Protein AF-A0A8H4XQZ9-F1 (afdb_monomer_lite)

Sequence (242 aa):
TEKHALLTEISETSTANLQPPLDEAALLQELVAQFLAQEGYYETARTFAEEVREESVTLENGQSRSLYQHEPGEDIDTANRQKIRAAILEGDIDKALKYTNAYFPKVLQDNPHILFKLRCRKFLEMMCKCSDSSSAATTVAKREEEMEVDDGFSDDEGMDTEESRTAVDDTAKFHELLTEAVQYGQQLRMDYPSDEYGGDKQYLEDIFSLVAYPDPRSSVHGHHLDASGRVSVADDLNAAIL

pLDDT: mean 79.43, std 17.54, range [38.25, 97.75]

Radius of gyration: 27.46 Å; chains: 1; bounding box: 88×54×61 Å

Foldseek 3Di:
DVVVVVVVVVVPPAPCPVDPPDHPVLVVLLVVLVVCLLLLVLVVSVVSVVVVVVVCVVPPPPPPPNPPPPDPVSSVVSNLLNQLLVCLLVLNLVSNVVSCCVRPVCLCVVCVLLVLLSLLSNLLSLLVVLQVLVVVLVVVVVVPVPDDDDDDDDDDDDDDPPVVVVNVVSVVVSVVSLVVSVVSLVVSCVVDVDPPRNHDVVVSVLSVCLSVDPRSCPDPSNVCSDSVSSVVSSSVSSVSSD

Structure (mmCIF, N/CA/C/O backbone):
data_AF-A0A8H4XQZ9-F1
#
_entry.id   AF-A0A8H4XQZ9-F1
#
loop_
_atom_site.group_PDB
_atom_site.id
_atom_site.type_symbol
_atom_site.label_atom_id
_atom_site.label_alt_id
_atom_site.label_comp_id
_atom_site.label_asym_id
_atom_site.label_entity_id
_atom_site.label_seq_id
_atom_site.pdbx_PDB_ins_code
_atom_site.Cartn_x
_atom_site.Cartn_y
_atom_site.Cartn_z
_atom_site.occupancy
_atom_site.B_iso_or_equiv
_atom_site.auth_seq_id
_atom_site.auth_comp_id
_atom_site.auth_asym_id
_atom_site.auth_atom_id
_atom_site.pdbx_PDB_model_num
ATOM 1 N N . THR A 1 1 ? -25.483 36.951 18.704 1.00 69.38 1 THR A N 1
ATOM 2 C CA . THR A 1 1 ? -25.498 36.609 17.265 1.00 69.38 1 THR A CA 1
ATOM 3 C C . THR A 1 1 ? -26.203 35.281 17.122 1.00 69.38 1 THR A C 1
ATOM 5 O O . THR A 1 1 ? -25.903 34.386 17.897 1.00 69.38 1 THR A O 1
ATOM 8 N N . GLU A 1 2 ? -27.136 35.144 16.180 1.00 78.12 2 GLU A N 1
ATOM 9 C CA . GLU A 1 2 ? -27.884 33.892 15.932 1.00 78.12 2 GLU A CA 1
ATOM 10 C C . GLU A 1 2 ? -26.964 32.671 15.784 1.00 78.12 2 GLU A C 1
ATOM 12 O O . GLU A 1 2 ? -27.281 31.591 16.262 1.00 78.12 2 GLU A O 1
ATOM 17 N N . LYS A 1 3 ? -25.754 32.878 15.248 1.00 79.69 3 LYS A N 1
ATOM 18 C CA . LYS A 1 3 ? -24.684 31.873 15.191 1.00 79.69 3 LYS A CA 1
ATOM 19 C C . LYS A 1 3 ? -24.360 31.227 16.547 1.00 79.69 3 LYS A C 1
ATOM 21 O O . LYS A 1 3 ? -24.088 30.038 16.592 1.00 79.69 3 LYS A O 1
ATOM 26 N N . HIS A 1 4 ? -24.360 31.991 17.639 1.00 80.75 4 HIS A N 1
ATOM 27 C CA . HIS A 1 4 ? -24.047 31.450 18.962 1.00 80.75 4 HIS A CA 1
ATOM 28 C C . HIS A 1 4 ? -25.208 30.624 19.527 1.00 80.75 4 HIS A C 1
ATOM 30 O O . HIS A 1 4 ? -24.958 29.628 20.189 1.00 80.75 4 HIS A O 1
ATOM 36 N N . ALA A 1 5 ? -26.453 31.010 19.231 1.00 81.62 5 ALA A N 1
ATOM 37 C CA . ALA A 1 5 ? -27.637 30.247 19.623 1.00 81.62 5 ALA A CA 1
ATOM 38 C C . ALA A 1 5 ? -27.711 28.910 18.867 1.00 81.62 5 ALA A C 1
ATOM 40 O O . ALA A 1 5 ? -27.904 27.874 19.489 1.00 81.62 5 ALA A O 1
ATOM 41 N N . LEU A 1 6 ? -27.432 28.926 17.558 1.00 80.88 6 LEU A N 1
ATOM 42 C CA . LEU A 1 6 ? -27.325 27.717 16.735 1.00 80.88 6 LEU A CA 1
ATOM 43 C C . LEU A 1 6 ? -26.218 26.767 17.215 1.00 80.88 6 LEU A C 1
ATOM 45 O O . LEU A 1 6 ? -26.415 25.560 17.235 1.00 80.88 6 LEU A O 1
ATOM 49 N N . LEU A 1 7 ? -25.054 27.289 17.615 1.00 79.38 7 LEU A N 1
ATOM 50 C CA . LEU A 1 7 ? -23.966 26.453 18.142 1.00 79.38 7 LEU A CA 1
ATOM 51 C C . LEU A 1 7 ? -24.336 25.789 19.473 1.00 79.38 7 LEU A C 1
ATOM 53 O O . LEU A 1 7 ? -23.976 24.636 19.690 1.00 79.38 7 LEU A O 1
ATOM 57 N N . THR A 1 8 ? -25.069 26.495 20.337 1.00 80.88 8 THR A N 1
ATOM 58 C CA . THR A 1 8 ? -25.585 25.929 21.588 1.00 80.88 8 THR A CA 1
ATOM 59 C C . THR A 1 8 ? -26.625 24.839 21.309 1.00 80.88 8 THR A C 1
ATOM 61 O O . THR A 1 8 ? -26.517 23.750 21.861 1.00 80.88 8 THR A O 1
ATOM 64 N N . GLU A 1 9 ? -27.553 25.075 20.380 1.00 81.31 9 GLU A N 1
ATOM 65 C CA . GLU A 1 9 ? -28.574 24.096 19.978 1.00 81.31 9 GLU A CA 1
ATOM 66 C C . GLU A 1 9 ? -27.959 22.817 19.373 1.00 81.31 9 GLU A C 1
ATOM 68 O O . GLU A 1 9 ? -28.372 21.704 19.699 1.00 81.31 9 GLU A O 1
ATOM 73 N N . ILE A 1 10 ? -26.902 22.955 18.563 1.00 76.62 10 ILE A N 1
ATOM 74 C CA . ILE A 1 10 ? -26.139 21.811 18.038 1.00 76.62 10 ILE A CA 1
ATOM 75 C C . ILE A 1 10 ? -25.462 21.037 19.177 1.00 76.62 10 ILE A C 1
ATOM 77 O O . ILE A 1 10 ? -25.511 19.812 19.181 1.00 76.62 10 ILE A O 1
ATOM 81 N N . SER A 1 11 ? -24.867 21.727 20.158 1.00 74.31 11 SER A N 1
ATOM 82 C CA . SER A 1 11 ? -24.203 21.066 21.293 1.00 74.31 11 SER A CA 1
ATOM 83 C C . SER A 1 11 ? -25.162 20.365 22.261 1.00 74.31 11 SER A C 1
ATOM 85 O O . SER A 1 11 ? -24.757 19.442 22.956 1.00 74.31 11 SER A O 1
ATOM 87 N N . GLU A 1 12 ? -26.428 20.787 22.309 1.00 74.94 12 GLU A N 1
ATOM 88 C CA . GLU A 1 12 ? -27.466 20.182 23.155 1.00 74.94 12 GLU A CA 1
ATOM 89 C C . GLU A 1 12 ? -28.195 19.016 22.465 1.00 74.94 12 GLU A C 1
ATOM 91 O O . GLU A 1 12 ? -28.971 18.297 23.100 1.00 74.94 12 GLU A O 1
ATOM 96 N N . THR A 1 13 ? -27.960 18.805 21.166 1.00 74.25 13 THR A N 1
ATOM 97 C CA . THR A 1 13 ? -28.607 17.732 20.408 1.00 74.25 13 THR A CA 1
ATOM 98 C C . THR A 1 13 ? -28.051 16.374 20.842 1.00 74.25 13 THR A C 1
ATOM 100 O O . THR A 1 13 ? -26.941 15.995 20.484 1.00 74.25 13 THR A O 1
ATOM 103 N N . SER A 1 14 ? -28.842 15.626 21.616 1.00 68.88 14 SER A N 1
ATOM 104 C CA . SER A 1 14 ? -28.435 14.331 22.168 1.00 68.88 14 SER A CA 1
ATOM 105 C C . SER A 1 14 ? -28.277 13.252 21.094 1.00 68.88 14 SER A C 1
ATOM 107 O O . SER A 1 14 ? -29.201 12.951 20.334 1.00 68.88 14 SER A O 1
ATOM 109 N N . THR A 1 15 ? -27.119 12.599 21.104 1.00 68.12 15 THR A N 1
ATOM 110 C CA . THR A 1 15 ? -26.773 11.459 20.242 1.00 68.12 15 THR A CA 1
ATOM 111 C C . THR A 1 15 ? -27.300 10.113 20.764 1.00 68.12 15 THR A C 1
ATOM 113 O O . THR A 1 15 ? -27.180 9.099 20.079 1.00 68.12 15 THR A O 1
ATOM 116 N N . ALA A 1 16 ? -27.965 10.091 21.928 1.00 64.19 16 ALA A N 1
ATOM 117 C CA . ALA A 1 16 ? -28.413 8.874 22.621 1.00 64.19 16 ALA A CA 1
ATOM 118 C C . ALA A 1 16 ? -29.387 7.986 21.815 1.00 64.19 16 ALA A C 1
ATOM 120 O O . ALA A 1 16 ? -29.596 6.822 22.148 1.00 64.19 16 ALA A O 1
ATOM 121 N N . ASN A 1 17 ? -29.994 8.518 20.748 1.00 65.62 17 ASN A N 1
ATOM 122 C CA . ASN A 1 17 ? -30.891 7.765 19.868 1.00 65.62 17 ASN A CA 1
ATOM 123 C C . ASN A 1 17 ? -30.182 7.107 18.670 1.00 65.62 17 ASN A C 1
ATOM 125 O O . ASN A 1 17 ? -30.838 6.370 17.936 1.00 65.62 17 ASN A O 1
ATOM 129 N N . LEU A 1 18 ? -28.887 7.371 18.440 1.00 70.75 18 LEU A N 1
ATOM 130 C CA . LEU A 1 18 ? -28.151 6.820 17.294 1.00 70.75 18 LEU A CA 1
ATOM 131 C C . LEU A 1 18 ? -27.987 5.300 17.404 1.00 70.75 18 LEU A C 1
ATOM 133 O O . LEU A 1 18 ? -28.226 4.593 16.428 1.00 70.75 18 LEU A O 1
ATOM 137 N N . GLN A 1 19 ? -27.626 4.800 18.590 1.00 66.50 19 GLN A N 1
ATOM 138 C CA . GLN A 1 19 ? -27.487 3.365 18.847 1.00 66.50 19 GLN A CA 1
ATOM 139 C C . GLN A 1 19 ? -27.805 3.011 20.314 1.00 66.50 19 GLN A C 1
ATOM 141 O O . GLN A 1 19 ? -26.899 2.801 21.121 1.00 66.50 19 GLN A O 1
ATOM 146 N N . PRO A 1 20 ? -29.091 2.900 20.691 1.00 64.06 20 PRO A N 1
ATOM 147 C CA . PRO A 1 20 ? -29.472 2.392 22.009 1.00 64.06 20 PRO A CA 1
ATOM 148 C C . PRO A 1 20 ? -28.979 0.939 22.170 1.00 64.06 20 PRO A C 1
ATOM 150 O O . PRO A 1 20 ? -29.167 0.150 21.240 1.00 64.06 20 PRO A O 1
ATOM 153 N N . PRO A 1 21 ? -28.391 0.524 23.311 1.00 67.12 21 PRO A N 1
ATOM 154 C CA . PRO A 1 21 ? -28.366 1.176 24.625 1.00 67.12 21 PRO A CA 1
ATOM 155 C C . PRO A 1 21 ? -27.091 1.987 24.938 1.00 67.12 21 PRO A C 1
ATOM 157 O O . PRO A 1 21 ? -26.885 2.315 26.105 1.00 67.12 21 PRO A O 1
ATOM 160 N N . LEU A 1 22 ? -26.220 2.259 23.959 1.00 68.31 22 LEU A N 1
ATOM 161 C CA . LEU A 1 22 ? -24.960 2.964 24.209 1.00 68.31 22 LEU A CA 1
ATOM 162 C C . LEU A 1 22 ? -25.209 4.459 24.439 1.00 68.31 22 LEU A C 1
ATOM 164 O O . LEU A 1 22 ? -26.003 5.085 23.733 1.00 68.31 22 LEU A O 1
ATOM 168 N N . ASP A 1 23 ? -24.524 5.026 25.431 1.00 74.81 23 ASP A N 1
ATOM 169 C CA . ASP A 1 23 ? -24.429 6.474 25.581 1.00 74.81 23 ASP A CA 1
ATOM 170 C C . ASP A 1 23 ? -23.420 7.058 24.573 1.00 74.81 23 ASP A C 1
ATOM 172 O O . ASP A 1 23 ? -22.749 6.331 23.839 1.00 74.81 23 ASP A O 1
ATOM 176 N N . GLU A 1 24 ? -23.343 8.388 24.486 1.00 78.94 24 GLU A N 1
ATOM 177 C CA . GLU A 1 24 ? -22.476 9.070 23.514 1.00 78.94 24 GLU A CA 1
ATOM 178 C C . GLU A 1 24 ? -21.001 8.685 23.668 1.00 78.94 24 GLU A C 1
ATOM 180 O O . GLU A 1 24 ? -20.311 8.451 22.676 1.00 78.94 24 GLU A O 1
ATOM 185 N N . ALA A 1 25 ? -20.526 8.594 24.913 1.00 79.88 25 ALA A N 1
ATOM 186 C CA . ALA A 1 25 ? -19.144 8.250 25.214 1.00 79.88 25 ALA A CA 1
ATOM 187 C C . ALA A 1 25 ? -18.835 6.810 24.793 1.00 79.88 25 ALA A C 1
ATOM 189 O O . ALA A 1 25 ? -17.854 6.586 24.085 1.00 79.88 25 ALA A O 1
ATOM 190 N N . ALA A 1 26 ? -19.703 5.859 25.141 1.00 77.50 26 ALA A N 1
ATOM 191 C CA . ALA A 1 26 ? -19.545 4.465 24.763 1.00 77.50 26 ALA A CA 1
ATOM 192 C C . ALA A 1 26 ? -19.656 4.278 23.245 1.00 77.50 26 ALA A C 1
ATOM 194 O O . ALA A 1 26 ? -18.885 3.515 22.674 1.00 77.50 26 ALA A O 1
ATOM 195 N N . LEU A 1 27 ? -20.544 5.012 22.563 1.00 81.19 27 LEU A N 1
ATOM 196 C CA . LEU A 1 27 ? -20.642 4.988 21.101 1.00 81.19 27 LEU A CA 1
ATOM 197 C C . LEU A 1 27 ? -19.357 5.499 20.431 1.00 81.19 27 LEU A C 1
ATOM 199 O O . LEU A 1 27 ? -18.881 4.894 19.472 1.00 81.19 27 LEU A O 1
ATOM 203 N N . LEU A 1 28 ? -18.788 6.602 20.923 1.00 85.69 28 LEU A N 1
ATOM 204 C CA . LEU A 1 28 ? -17.534 7.143 20.397 1.00 85.69 28 LEU A CA 1
ATOM 205 C C . LEU A 1 28 ? -16.358 6.203 20.664 1.00 85.69 28 LEU A C 1
ATOM 207 O O . LEU A 1 28 ? -15.557 5.964 19.763 1.00 85.69 28 LEU A O 1
ATOM 211 N N . GLN A 1 29 ? -16.263 5.652 21.875 1.00 85.50 29 GLN A N 1
ATOM 212 C CA . GLN A 1 29 ? -15.238 4.672 22.230 1.00 85.50 29 GLN A CA 1
ATOM 213 C C . GLN A 1 29 ? -15.337 3.430 21.333 1.00 85.50 29 GLN A C 1
ATOM 215 O O . GLN A 1 29 ? -14.336 2.994 20.772 1.00 85.50 29 GLN A O 1
ATOM 220 N N . GLU A 1 30 ? -16.546 2.922 21.106 1.00 82.12 30 GLU A N 1
ATOM 221 C CA . GLU A 1 30 ? -16.812 1.795 20.209 1.00 82.12 30 GLU A CA 1
ATOM 222 C C . GLU A 1 30 ? -16.376 2.113 18.768 1.00 82.12 30 GLU A C 1
ATOM 224 O O . GLU A 1 30 ? -15.664 1.329 18.143 1.00 82.12 30 GLU A O 1
ATOM 229 N N . LEU A 1 31 ? -16.720 3.295 18.247 1.00 85.31 31 LEU A N 1
ATOM 230 C CA . LEU A 1 31 ? -16.337 3.710 16.895 1.00 85.31 31 LEU A CA 1
ATOM 231 C C . LEU A 1 31 ? -14.814 3.842 16.738 1.00 85.31 31 LEU A C 1
ATOM 233 O O . LEU A 1 31 ? -14.258 3.442 15.715 1.00 85.31 31 LEU A O 1
ATOM 237 N N . VAL A 1 32 ? -14.130 4.383 17.749 1.00 87.38 32 VAL A N 1
ATOM 238 C CA . VAL A 1 32 ? -12.665 4.493 17.761 1.00 87.38 32 VAL A CA 1
ATOM 239 C C . VAL A 1 32 ? -12.020 3.109 17.811 1.00 87.38 32 VAL A C 1
ATOM 241 O O . VAL A 1 32 ? -11.094 2.850 17.044 1.00 87.38 32 VAL A O 1
ATOM 244 N N . ALA A 1 33 ? -12.524 2.204 18.652 1.00 83.06 33 ALA A N 1
ATOM 245 C CA . ALA A 1 33 ? -12.035 0.830 18.726 1.00 83.06 33 ALA A CA 1
ATOM 246 C C . ALA A 1 33 ? -12.221 0.094 17.388 1.00 83.06 33 ALA A C 1
ATOM 248 O O . ALA A 1 33 ? -11.270 -0.510 16.887 1.00 83.06 33 ALA A O 1
ATOM 249 N N . GLN A 1 34 ? -13.401 0.222 16.768 1.00 81.31 34 GLN A N 1
ATOM 250 C CA . GLN A 1 34 ? -13.687 -0.337 15.447 1.00 81.31 34 GLN A CA 1
ATOM 251 C C . GLN A 1 34 ? -12.723 0.191 14.395 1.00 81.31 34 GLN A C 1
ATOM 253 O O . GLN A 1 34 ? -12.137 -0.590 13.652 1.00 81.31 34 GLN A O 1
ATOM 258 N N . PHE A 1 35 ? -12.547 1.511 14.340 1.00 86.50 35 PHE A N 1
ATOM 259 C CA . PHE A 1 35 ? -11.660 2.153 13.381 1.00 86.50 35 PHE A CA 1
ATOM 260 C C . PHE A 1 35 ? -10.219 1.660 13.541 1.00 86.50 35 PHE A C 1
ATOM 262 O O . PHE A 1 35 ? -9.594 1.247 12.568 1.00 86.50 35 PHE A O 1
ATOM 269 N N . LEU A 1 36 ? -9.698 1.632 14.772 1.00 83.31 36 LEU A N 1
ATOM 270 C CA . LEU A 1 36 ? -8.340 1.160 15.039 1.00 83.31 36 LEU A CA 1
ATOM 271 C C . LEU A 1 36 ? -8.162 -0.314 14.651 1.00 83.31 36 LEU A C 1
ATOM 273 O O . LEU A 1 36 ? -7.143 -0.672 14.058 1.00 83.31 36 LEU A O 1
ATOM 277 N N . ALA A 1 37 ? -9.148 -1.166 14.937 1.00 78.81 37 ALA A N 1
ATOM 278 C CA . ALA A 1 37 ? -9.117 -2.573 14.550 1.00 78.81 37 ALA A CA 1
ATOM 279 C C . ALA A 1 37 ? -9.210 -2.760 13.024 1.00 78.81 37 ALA A C 1
ATOM 281 O O . ALA A 1 37 ? -8.497 -3.595 12.454 1.00 78.81 37 ALA A O 1
ATOM 282 N N . GLN A 1 38 ? -10.051 -1.962 12.360 1.00 78.75 38 GLN A N 1
ATOM 283 C CA .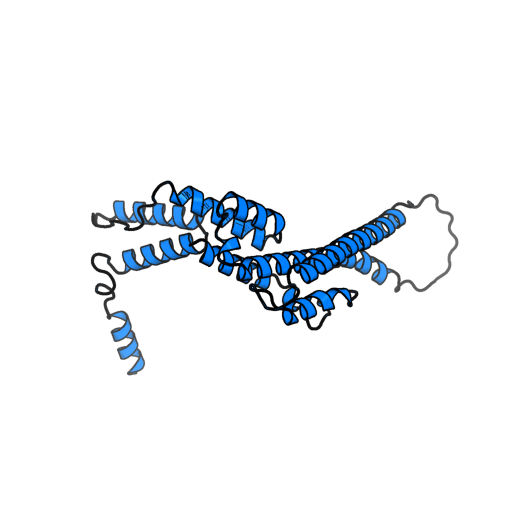 GLN A 1 38 ? -10.270 -2.013 10.918 1.00 78.75 38 GLN A CA 1
ATOM 284 C C . GLN A 1 38 ? -9.036 -1.543 10.146 1.00 78.75 38 GLN A C 1
ATOM 286 O O . GLN A 1 38 ? -8.634 -2.208 9.200 1.00 78.75 38 GLN A O 1
ATOM 291 N N . GLU A 1 39 ? -8.374 -0.473 10.586 1.00 77.31 39 GLU A N 1
ATOM 292 C CA . GLU A 1 39 ? -7.151 0.066 9.969 1.00 77.31 39 GLU A CA 1
ATOM 293 C C . GLU A 1 39 ? -5.882 -0.760 10.269 1.00 77.31 39 GLU A C 1
ATOM 295 O O . GLU A 1 39 ? -4.794 -0.477 9.757 1.00 77.31 39 GLU A O 1
ATOM 300 N N . GLY A 1 40 ? -6.002 -1.802 11.099 1.00 72.56 40 GLY A N 1
ATOM 301 C CA . GLY A 1 40 ? -4.897 -2.689 11.464 1.00 72.56 40 GLY A CA 1
ATOM 302 C C . GLY A 1 40 ? -4.008 -2.162 12.596 1.00 72.56 40 GLY A C 1
ATOM 303 O O . GLY A 1 40 ? -2.927 -2.708 12.823 1.00 72.56 40 GLY A O 1
ATOM 304 N N . TYR A 1 41 ? -4.452 -1.149 13.346 1.00 78.25 41 TYR A N 1
ATOM 305 C CA . TYR A 1 41 ? -3.808 -0.659 14.571 1.00 78.25 41 TYR A CA 1
ATOM 306 C C . TYR A 1 41 ? -4.176 -1.524 15.784 1.00 78.25 41 TYR A C 1
ATOM 308 O O . TYR A 1 41 ? -4.632 -1.026 16.812 1.00 78.25 41 TYR A O 1
ATOM 316 N N . TYR A 1 42 ? -3.973 -2.837 15.669 1.00 77.56 42 TYR A N 1
ATOM 317 C CA . TYR A 1 42 ? -4.396 -3.827 16.663 1.00 77.56 42 TYR A CA 1
ATOM 318 C C . TYR A 1 42 ? -3.880 -3.537 18.076 1.00 77.56 42 TYR A C 1
ATOM 320 O O . TYR A 1 42 ? -4.643 -3.561 19.036 1.00 77.56 42 TYR A O 1
ATOM 328 N N . GLU A 1 43 ? -2.588 -3.235 18.218 1.00 78.38 43 GLU A N 1
ATOM 329 C CA . GLU A 1 43 ? -1.988 -2.978 19.532 1.00 78.38 43 GLU A CA 1
ATOM 330 C C . GLU A 1 43 ? -2.600 -1.744 20.204 1.00 78.38 43 GLU A C 1
ATOM 332 O O . GLU A 1 43 ? -2.853 -1.749 21.412 1.00 78.38 43 GLU A O 1
ATOM 337 N N . THR A 1 44 ? -2.884 -0.709 19.410 1.00 85.56 44 THR A N 1
ATOM 338 C CA . THR A 1 44 ? -3.548 0.509 19.874 1.00 85.56 44 THR A CA 1
ATOM 339 C C . THR A 1 44 ? -5.003 0.228 20.227 1.00 85.56 44 THR A C 1
ATOM 341 O O . THR A 1 44 ? -5.427 0.615 21.309 1.00 85.56 44 THR A O 1
ATOM 344 N N . ALA A 1 45 ? -5.741 -0.497 19.379 1.00 82.88 45 ALA A N 1
ATOM 345 C CA . ALA A 1 45 ? -7.122 -0.903 19.639 1.00 82.88 45 ALA A CA 1
ATOM 346 C C . ALA A 1 45 ? -7.237 -1.718 20.936 1.00 82.88 45 ALA A C 1
ATOM 348 O O . ALA A 1 45 ? -8.101 -1.443 21.764 1.00 82.88 45 ALA A O 1
ATOM 349 N N . ARG A 1 46 ? -6.317 -2.670 21.150 1.00 80.81 46 ARG A N 1
ATOM 350 C CA . ARG A 1 46 ? -6.266 -3.507 22.355 1.00 80.81 46 ARG A CA 1
ATOM 351 C C . ARG A 1 46 ? -6.009 -2.680 23.607 1.00 80.81 46 ARG A C 1
ATOM 353 O O . ARG A 1 46 ? -6.733 -2.816 24.586 1.00 80.81 46 ARG A O 1
ATOM 360 N N . THR A 1 47 ? -4.991 -1.821 23.568 1.00 86.94 47 THR A N 1
ATOM 361 C CA . THR A 1 47 ? -4.639 -0.968 24.714 1.00 86.94 47 THR A CA 1
ATOM 362 C C . THR A 1 47 ? -5.783 -0.005 25.039 1.00 86.94 47 THR A C 1
ATOM 364 O O . THR A 1 47 ? -6.166 0.129 26.196 1.00 86.94 47 THR A O 1
ATOM 367 N N . PHE A 1 48 ? -6.388 0.589 24.009 1.00 86.50 48 PHE A N 1
ATOM 368 C CA . PHE A 1 48 ? -7.548 1.465 24.138 1.00 86.50 48 PHE A CA 1
ATOM 369 C C . PHE A 1 48 ? -8.757 0.741 24.752 1.00 86.50 48 PHE A C 1
ATOM 371 O O . PHE A 1 48 ? -9.362 1.242 25.694 1.00 86.50 48 PHE A O 1
ATOM 378 N N . ALA A 1 49 ? -9.087 -0.465 24.279 1.00 82.38 49 ALA A N 1
ATOM 379 C CA . ALA A 1 49 ? -10.185 -1.262 24.825 1.00 82.38 49 ALA A CA 1
ATOM 380 C C . ALA A 1 49 ? -9.935 -1.699 26.283 1.00 82.38 49 ALA A C 1
ATOM 382 O O . ALA A 1 49 ? -10.870 -1.763 27.086 1.00 82.38 49 ALA A O 1
ATOM 383 N N . GLU A 1 50 ? -8.682 -1.994 26.649 1.00 83.25 50 GLU A N 1
ATOM 384 C CA . GLU A 1 50 ? -8.290 -2.288 28.031 1.00 83.25 50 GLU A CA 1
ATOM 385 C C . GLU A 1 50 ? -8.489 -1.070 28.946 1.00 83.25 50 GLU A C 1
ATOM 387 O O . GLU A 1 50 ? -9.098 -1.219 30.007 1.00 83.25 50 GLU A O 1
ATOM 392 N N . GLU A 1 51 ? -8.059 0.116 28.510 1.00 83.94 51 GLU A N 1
ATOM 393 C CA . GLU A 1 51 ? -8.184 1.378 29.250 1.00 83.94 51 GLU A CA 1
ATOM 394 C C . GLU A 1 51 ? -9.650 1.803 29.423 1.00 83.94 51 GLU A C 1
ATOM 396 O O . GLU A 1 51 ? -10.090 2.067 30.542 1.00 83.94 51 GLU A O 1
ATOM 401 N N . VAL A 1 52 ? -10.447 1.760 28.347 1.00 83.12 52 VAL A N 1
ATOM 402 C CA . VAL A 1 52 ? -11.889 2.064 28.388 1.00 83.12 52 VAL A CA 1
ATOM 403 C C . VAL A 1 52 ? -12.617 1.127 29.350 1.00 83.12 52 VAL A C 1
ATOM 405 O O . VAL A 1 52 ? -13.493 1.556 30.104 1.00 83.12 52 VAL A O 1
ATOM 408 N N . ARG A 1 53 ? -12.255 -0.161 29.373 1.00 76.94 53 ARG A N 1
ATOM 409 C CA . ARG A 1 53 ? -12.839 -1.137 30.300 1.00 76.94 53 ARG A CA 1
ATOM 410 C C . ARG A 1 53 ? -12.442 -0.861 31.747 1.00 76.94 53 ARG A C 1
ATOM 412 O O . ARG A 1 53 ? -13.288 -1.004 32.625 1.00 76.94 53 ARG A O 1
ATOM 419 N N . GLU A 1 54 ? -11.190 -0.496 32.011 1.00 79.00 54 GLU A N 1
ATOM 420 C CA . GLU A 1 54 ? -10.739 -0.140 33.360 1.00 79.00 54 GLU A CA 1
ATOM 421 C C . GLU A 1 54 ? -11.477 1.104 33.873 1.00 79.00 54 GLU A C 1
ATOM 423 O O . GLU A 1 54 ? -12.057 1.066 34.961 1.00 79.00 54 GLU A O 1
ATOM 428 N N . GLU A 1 55 ? -11.579 2.153 33.053 1.00 77.38 55 GLU A N 1
ATOM 429 C CA . GLU A 1 55 ? -12.347 3.361 33.368 1.00 77.38 55 GLU A CA 1
ATOM 430 C C . GLU A 1 55 ? -13.825 3.026 33.645 1.00 77.38 55 GLU A C 1
ATOM 432 O O . GLU A 1 55 ? -14.362 3.384 34.697 1.00 77.38 55 GLU A O 1
ATOM 437 N N . SER A 1 56 ? -14.451 2.232 32.769 1.00 71.38 56 SER A N 1
ATOM 438 C CA . SER A 1 56 ? -15.846 1.780 32.900 1.00 71.38 56 SER A CA 1
ATOM 439 C C . SER A 1 56 ? -16.121 0.967 34.167 1.00 71.38 56 SER A C 1
ATOM 441 O O . SER A 1 56 ? -17.258 0.920 34.618 1.00 71.38 56 SER A O 1
ATOM 443 N N . VAL A 1 57 ? -15.118 0.267 34.708 1.00 69.44 57 VAL A N 1
ATOM 444 C CA . VAL A 1 57 ? -15.244 -0.517 35.948 1.00 69.44 57 VAL A CA 1
ATOM 445 C C . VAL A 1 57 ? -15.084 0.377 37.178 1.00 69.44 57 VAL A C 1
ATOM 447 O O . VAL A 1 57 ? -15.733 0.139 38.196 1.00 69.44 57 VAL A O 1
ATOM 450 N N . THR A 1 58 ? -14.223 1.397 37.102 1.00 73.00 58 THR A N 1
ATOM 451 C CA . THR A 1 58 ? -14.020 2.353 38.205 1.00 73.00 58 THR A CA 1
ATOM 452 C C . THR A 1 58 ? -15.195 3.308 38.391 1.00 73.00 58 THR A C 1
ATOM 454 O O . THR A 1 58 ? -15.511 3.694 39.517 1.00 73.00 58 THR A O 1
ATOM 457 N N . LEU A 1 59 ? -15.868 3.665 37.301 1.00 65.19 59 LEU A N 1
ATOM 458 C CA . LEU A 1 59 ? -17.134 4.378 37.319 1.00 65.19 59 LEU A CA 1
ATOM 459 C C . LEU A 1 59 ? -18.227 3.321 37.553 1.00 65.19 59 LEU A C 1
ATOM 461 O O . LEU A 1 59 ? -18.376 2.428 36.737 1.00 65.19 59 LEU A O 1
ATOM 465 N N . GLU A 1 60 ? -19.001 3.370 38.642 1.00 54.31 60 GLU A N 1
ATOM 466 C CA . GLU A 1 60 ? -20.043 2.370 38.992 1.00 54.31 60 GLU A CA 1
ATOM 467 C C . GLU A 1 60 ? -21.236 2.278 37.988 1.00 54.31 60 GLU A C 1
ATOM 469 O O . GLU A 1 60 ? -22.347 1.886 38.346 1.00 54.31 60 GLU A O 1
ATOM 474 N N . ASN A 1 61 ? -21.042 2.614 36.710 1.00 55.44 61 ASN A N 1
ATOM 475 C CA . ASN A 1 61 ? -21.971 2.395 35.607 1.00 55.44 61 ASN A CA 1
ATOM 476 C C . ASN A 1 61 ? -21.805 0.964 35.074 1.00 55.44 61 ASN A C 1
ATOM 478 O O . ASN A 1 61 ? -21.144 0.720 34.066 1.00 55.44 61 ASN A O 1
ATOM 482 N N . GLY A 1 62 ? -22.449 -0.003 35.731 1.00 49.59 62 GLY A N 1
ATOM 483 C CA . GLY A 1 62 ? -22.477 -1.424 35.347 1.00 49.59 62 GLY A CA 1
ATOM 484 C C . GLY A 1 62 ? -23.148 -1.755 33.998 1.00 49.59 62 GLY A C 1
ATOM 485 O O . GLY A 1 62 ? -23.780 -2.803 33.879 1.00 49.59 62 GLY A O 1
ATOM 486 N N . GLN A 1 63 ? -23.057 -0.878 32.994 1.00 52.94 63 GLN A N 1
ATOM 487 C CA . GLN A 1 63 ? -23.691 -1.013 31.680 1.00 52.94 63 GLN A CA 1
ATOM 488 C C . GLN A 1 63 ? -22.736 -0.978 30.481 1.00 52.94 63 GLN A C 1
ATOM 490 O O . GLN A 1 63 ? -23.221 -1.062 29.355 1.00 52.94 63 GLN A O 1
ATOM 495 N N . SER A 1 64 ? -21.414 -0.964 30.662 1.00 50.88 64 SER A N 1
ATOM 496 C CA . SER A 1 64 ? -20.503 -1.052 29.512 1.00 50.88 64 SER A CA 1
ATOM 497 C C . SER A 1 64 ? -20.375 -2.501 29.015 1.00 50.88 64 SER A C 1
ATOM 499 O O . SER A 1 64 ? -19.391 -3.203 29.249 1.00 50.88 64 SER A O 1
ATOM 501 N N . ARG A 1 65 ? -21.433 -3.004 28.367 1.00 52.09 65 ARG A N 1
ATOM 502 C CA . ARG A 1 65 ? -21.335 -4.154 27.463 1.00 52.09 65 ARG A CA 1
ATOM 503 C C . ARG A 1 65 ? -20.734 -3.633 26.163 1.00 52.09 65 ARG A C 1
ATOM 505 O O . ARG A 1 65 ? -21.475 -3.278 25.252 1.00 52.09 65 ARG A O 1
ATOM 512 N N . SER A 1 66 ? -19.406 -3.568 26.108 1.00 51.25 66 SER A N 1
ATOM 513 C CA . SER A 1 66 ? -18.690 -3.480 24.834 1.00 51.25 66 SER A CA 1
ATOM 514 C C . SER A 1 66 ? -19.226 -4.583 23.912 1.00 51.25 66 SER A C 1
ATOM 516 O O . SER A 1 66 ? -19.253 -5.754 24.304 1.00 51.25 66 SER A O 1
ATOM 518 N N . LEU A 1 67 ? -19.753 -4.201 22.745 1.00 51.66 67 LEU A N 1
ATOM 519 C CA . LEU A 1 67 ? -20.207 -5.155 21.730 1.00 51.66 67 LEU A CA 1
ATOM 520 C C . LEU A 1 67 ? -19.010 -5.705 20.939 1.00 51.66 67 LEU A C 1
ATOM 522 O O . LEU A 1 67 ? -19.111 -6.814 20.416 1.00 51.66 67 LEU A O 1
ATOM 526 N N . TYR A 1 68 ? -17.862 -5.011 20.962 1.00 53.22 68 TYR A N 1
ATOM 527 C CA . TYR A 1 68 ? -16.538 -5.564 20.653 1.00 53.22 68 TYR A CA 1
ATOM 528 C C . TYR A 1 68 ? -16.061 -6.562 21.712 1.00 53.22 68 TYR A C 1
ATOM 530 O O . TYR A 1 68 ? -15.056 -6.387 22.401 1.00 53.22 68 TYR A O 1
ATOM 538 N N . GLN A 1 69 ? -16.773 -7.677 21.810 1.00 52.12 69 GLN A N 1
ATOM 539 C CA . GLN A 1 69 ? -16.238 -8.878 22.419 1.00 52.12 69 GLN A CA 1
ATOM 540 C C . GLN A 1 69 ? -15.354 -9.568 21.374 1.00 52.12 69 GLN A C 1
ATOM 542 O O . GLN A 1 69 ? -15.844 -10.379 20.599 1.00 52.12 69 GLN A O 1
ATOM 547 N N . HIS A 1 70 ? -14.071 -9.190 21.338 1.00 52.00 70 HIS A N 1
ATOM 548 C CA . HIS A 1 70 ? -13.042 -9.829 20.509 1.00 52.00 70 HIS A CA 1
ATOM 549 C C . HIS A 1 70 ? -13.139 -11.357 20.655 1.00 52.00 70 HIS A C 1
ATOM 551 O O . HIS A 1 70 ? -12.874 -11.907 21.731 1.00 52.00 70 HIS A O 1
ATOM 557 N N . GLU A 1 71 ? -13.535 -12.053 19.589 1.00 48.00 71 GLU A N 1
ATOM 558 C CA . GLU A 1 71 ? -13.396 -13.503 19.539 1.00 48.00 71 GLU A CA 1
ATOM 559 C C . GLU A 1 71 ? -11.889 -13.801 19.424 1.00 48.00 71 GLU A C 1
ATOM 561 O O . GLU A 1 71 ? -11.225 -13.250 18.547 1.00 48.00 71 GLU A O 1
ATOM 566 N N . PRO A 1 72 ? -11.298 -14.682 20.248 1.00 46.81 72 PRO A N 1
ATOM 567 C CA . PRO A 1 72 ? -9.846 -14.914 20.267 1.00 46.81 72 PRO A CA 1
ATOM 568 C C . PRO A 1 72 ? -9.251 -15.422 18.932 1.00 46.81 72 PRO A C 1
ATOM 570 O O . PRO A 1 72 ? -8.032 -15.491 18.783 1.00 46.81 72 PRO A O 1
ATOM 573 N N . GLY A 1 73 ? -10.087 -15.789 17.951 1.00 50.56 73 GLY A N 1
ATOM 574 C CA . GLY A 1 73 ? -9.672 -16.063 16.571 1.00 50.56 73 GLY A CA 1
ATOM 575 C C . GLY A 1 73 ? -9.432 -14.805 15.721 1.00 50.56 73 GLY A C 1
ATOM 576 O O . GLY A 1 73 ? -8.554 -14.822 14.860 1.00 50.56 73 GLY A O 1
ATOM 577 N N . GLU A 1 74 ? -10.138 -13.703 15.992 1.00 57.59 74 GLU A N 1
ATOM 578 C CA . GLU A 1 74 ? -9.974 -12.416 15.296 1.00 57.59 74 GLU A CA 1
ATOM 579 C C . GLU A 1 74 ? -8.640 -11.747 15.636 1.00 57.59 74 GLU A C 1
ATOM 581 O O . GLU A 1 74 ? -8.095 -11.009 14.814 1.00 57.59 74 GLU A O 1
ATOM 586 N N . ASP A 1 75 ? -8.058 -12.053 16.797 1.00 65.19 75 ASP A N 1
ATOM 587 C CA . ASP A 1 75 ? -6.736 -11.559 17.201 1.00 65.19 75 ASP A CA 1
ATOM 588 C C . ASP A 1 75 ? -5.634 -12.039 16.247 1.00 65.19 75 ASP A C 1
ATOM 590 O O . ASP A 1 75 ? -4.710 -11.292 15.915 1.00 65.19 75 ASP A O 1
ATOM 594 N N . ILE A 1 76 ? -5.740 -13.281 15.762 1.00 73.62 76 ILE A N 1
ATOM 595 C CA . ILE A 1 76 ? -4.762 -13.868 14.838 1.00 73.62 76 ILE A CA 1
ATOM 596 C C . ILE A 1 76 ? -4.900 -13.230 13.457 1.00 73.62 76 ILE A C 1
ATOM 598 O O . ILE A 1 76 ? -3.894 -12.830 12.866 1.00 73.62 76 ILE A O 1
ATOM 602 N N . ASP A 1 77 ? -6.127 -13.097 12.956 1.00 80.38 77 ASP A N 1
ATOM 603 C CA . ASP A 1 77 ? -6.380 -12.498 11.647 1.00 80.38 77 ASP A CA 1
ATOM 604 C C . ASP A 1 77 ? -6.031 -11.011 11.643 1.00 80.38 77 ASP A C 1
ATOM 606 O O . ASP A 1 77 ? -5.385 -10.541 10.708 1.00 80.38 77 ASP A O 1
ATOM 610 N N . THR A 1 78 ? -6.331 -10.287 12.722 1.00 81.38 78 THR A N 1
ATOM 611 C CA . THR A 1 78 ? -5.951 -8.878 12.870 1.00 81.38 78 THR A CA 1
ATOM 612 C C . THR A 1 78 ? -4.430 -8.718 12.942 1.00 81.38 78 THR A C 1
ATOM 614 O O . THR A 1 78 ? -3.869 -7.878 12.235 1.00 81.38 78 THR A O 1
ATOM 617 N N . ALA A 1 79 ? -3.727 -9.576 13.690 1.00 84.06 79 ALA A N 1
ATOM 618 C CA . ALA A 1 79 ? -2.264 -9.577 13.712 1.00 84.06 79 ALA A CA 1
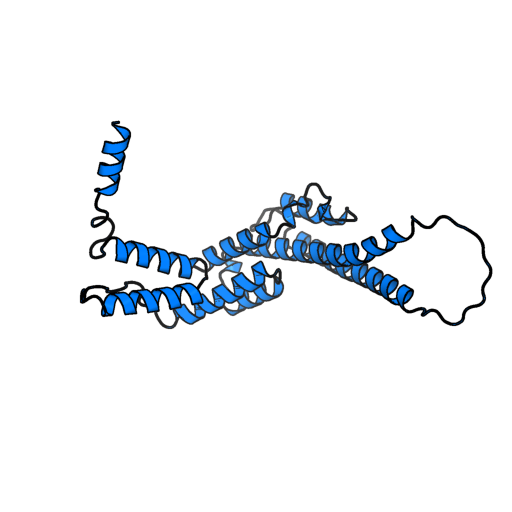ATOM 619 C C . ALA A 1 79 ? -1.655 -9.937 12.342 1.00 84.06 79 ALA A C 1
ATOM 621 O O . ALA A 1 79 ? -0.627 -9.382 11.944 1.00 84.06 79 ALA A O 1
ATOM 622 N N . ASN A 1 80 ? -2.271 -10.856 11.592 1.00 89.62 80 ASN A N 1
ATOM 623 C CA . ASN A 1 80 ? -1.836 -11.209 10.241 1.00 89.62 80 ASN A CA 1
ATOM 624 C C . ASN A 1 80 ? -2.073 -10.059 9.251 1.00 89.62 80 ASN A C 1
ATOM 626 O O . ASN A 1 80 ? -1.168 -9.745 8.474 1.00 89.62 80 ASN A O 1
ATOM 630 N N . ARG A 1 81 ? -3.226 -9.377 9.320 1.00 90.12 81 ARG A N 1
ATOM 631 C CA . ARG A 1 81 ? -3.509 -8.155 8.545 1.00 90.12 81 ARG A CA 1
ATOM 632 C C . ARG A 1 81 ? -2.486 -7.060 8.841 1.00 90.12 81 ARG A C 1
ATOM 634 O O . ARG A 1 81 ? -1.910 -6.503 7.908 1.00 90.12 81 ARG A O 1
ATOM 641 N N . GLN A 1 82 ? -2.171 -6.819 10.115 1.00 89.38 82 GLN A N 1
ATOM 642 C CA . GLN A 1 82 ? -1.160 -5.835 10.516 1.00 89.38 82 GLN A CA 1
ATOM 643 C C . GLN A 1 82 ? 0.223 -6.161 9.929 1.00 89.38 82 GLN A C 1
ATOM 645 O O . GLN A 1 82 ? 0.892 -5.272 9.403 1.00 89.38 82 GLN A O 1
ATOM 650 N N . LYS A 1 83 ? 0.645 -7.435 9.946 1.00 91.88 83 LYS A N 1
ATOM 651 C CA . LYS A 1 83 ? 1.916 -7.865 9.328 1.00 91.88 83 LYS A CA 1
ATOM 652 C C . LYS A 1 83 ? 1.946 -7.632 7.819 1.00 91.88 83 LYS A C 1
ATOM 654 O O . LYS A 1 83 ? 2.986 -7.244 7.290 1.00 91.88 83 LYS A O 1
ATOM 659 N N . ILE A 1 84 ? 0.834 -7.885 7.129 1.00 93.81 84 ILE A N 1
ATOM 660 C CA . ILE A 1 84 ? 0.709 -7.632 5.688 1.00 93.81 84 ILE A CA 1
ATOM 661 C C . ILE A 1 84 ? 0.811 -6.127 5.414 1.00 93.81 84 ILE A C 1
ATOM 663 O O . ILE A 1 84 ? 1.626 -5.717 4.588 1.00 93.81 84 ILE A O 1
ATOM 667 N N . ARG A 1 85 ? 0.049 -5.303 6.145 1.00 93.06 85 ARG A N 1
ATOM 668 C CA . ARG A 1 85 ? 0.066 -3.837 6.021 1.00 93.06 85 ARG A CA 1
ATOM 669 C C . ARG A 1 85 ? 1.462 -3.268 6.266 1.00 93.06 85 ARG A C 1
ATOM 671 O O . ARG A 1 85 ? 1.952 -2.504 5.439 1.00 93.06 85 ARG A O 1
ATOM 678 N N . ALA A 1 86 ? 2.130 -3.689 7.340 1.00 93.12 86 ALA A N 1
ATOM 679 C CA . ALA A 1 86 ? 3.492 -3.263 7.653 1.00 93.12 86 ALA A CA 1
ATOM 680 C C . ALA A 1 86 ? 4.471 -3.579 6.509 1.00 93.12 86 ALA A C 1
ATOM 682 O O . ALA A 1 86 ? 5.200 -2.693 6.074 1.00 93.12 86 ALA A O 1
ATOM 683 N N . ALA A 1 87 ? 4.419 -4.793 5.948 1.00 96.12 87 ALA A N 1
ATOM 684 C CA . ALA A 1 87 ? 5.275 -5.175 4.824 1.00 96.12 87 ALA A CA 1
ATOM 685 C C . ALA A 1 87 ? 5.048 -4.293 3.578 1.00 96.12 87 ALA A C 1
ATOM 687 O O . ALA A 1 87 ? 6.012 -3.903 2.921 1.00 96.12 87 ALA A O 1
ATOM 688 N N . ILE A 1 88 ? 3.798 -3.918 3.276 1.00 96.12 88 ILE A N 1
ATOM 689 C CA . ILE A 1 88 ? 3.493 -3.013 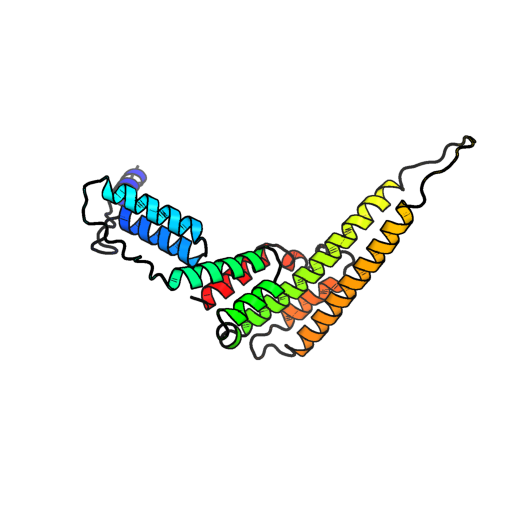2.153 1.00 96.12 88 ILE A CA 1
ATOM 690 C C . ILE A 1 88 ? 4.045 -1.609 2.411 1.00 96.12 88 ILE A C 1
ATOM 692 O O . ILE A 1 88 ? 4.669 -1.027 1.523 1.00 96.12 88 ILE A O 1
ATOM 696 N N . LEU A 1 89 ? 3.850 -1.067 3.616 1.00 94.06 89 LEU A N 1
ATOM 697 C CA . LEU A 1 89 ? 4.313 0.277 3.984 1.00 94.06 89 LEU A CA 1
ATOM 698 C C . LEU A 1 89 ? 5.849 0.383 4.014 1.00 94.06 89 LEU A C 1
ATOM 700 O O . LEU A 1 89 ? 6.407 1.404 3.601 1.00 94.06 89 LEU A O 1
ATOM 704 N N . GLU A 1 90 ? 6.532 -0.688 4.422 1.00 94.75 90 GLU A N 1
ATOM 705 C CA . GLU A 1 90 ? 7.995 -0.826 4.361 1.00 94.75 90 GLU A CA 1
ATOM 706 C C . GLU A 1 90 ? 8.524 -0.950 2.918 1.00 94.75 90 GLU A C 1
ATOM 708 O O . GLU A 1 90 ? 9.709 -0.724 2.679 1.00 94.75 90 GLU A O 1
ATOM 713 N N . GLY A 1 91 ? 7.661 -1.259 1.942 1.00 94.88 91 GLY A N 1
ATOM 714 C CA . GLY A 1 91 ? 8.040 -1.489 0.543 1.00 94.88 91 GLY A CA 1
ATOM 715 C C . GLY A 1 91 ? 8.490 -2.927 0.244 1.00 94.88 91 GLY A C 1
ATOM 716 O O . GLY A 1 91 ? 8.990 -3.204 -0.847 1.00 94.88 91 GLY A O 1
ATOM 717 N N . ASP A 1 92 ? 8.301 -3.865 1.176 1.00 96.00 92 ASP A N 1
ATOM 718 C CA . ASP A 1 92 ? 8.552 -5.296 0.971 1.00 96.00 92 ASP A CA 1
ATOM 719 C C . ASP A 1 92 ? 7.284 -6.002 0.465 1.00 96.00 92 ASP A C 1
ATOM 721 O O . ASP A 1 92 ? 6.563 -6.711 1.179 1.00 96.00 92 ASP A O 1
ATOM 725 N N . ILE A 1 93 ? 6.999 -5.782 -0.818 1.00 97.12 93 ILE A N 1
ATOM 726 C CA . ILE A 1 93 ? 5.800 -6.322 -1.466 1.00 97.12 93 ILE A CA 1
ATOM 727 C C . ILE A 1 93 ? 5.863 -7.850 -1.612 1.00 97.12 93 ILE A C 1
ATOM 729 O O . ILE A 1 93 ? 4.829 -8.516 -1.578 1.00 97.12 93 ILE A O 1
ATOM 733 N N . ASP A 1 94 ? 7.055 -8.435 -1.724 1.00 96.69 94 ASP A N 1
ATOM 734 C CA . ASP A 1 94 ? 7.219 -9.889 -1.807 1.00 96.69 94 ASP A CA 1
ATOM 735 C C . ASP A 1 94 ? 6.797 -10.578 -0.510 1.00 96.69 94 ASP A C 1
ATOM 737 O O . ASP A 1 94 ? 6.050 -11.565 -0.524 1.00 96.69 94 ASP A O 1
ATOM 741 N N . LYS A 1 95 ? 7.210 -10.022 0.631 1.00 96.69 95 LYS A N 1
ATOM 742 C CA . LYS A 1 95 ? 6.768 -10.482 1.946 1.00 96.69 95 LYS A CA 1
ATOM 743 C C . LYS A 1 95 ? 5.265 -10.283 2.134 1.00 96.69 95 LYS A C 1
ATOM 745 O O . LYS A 1 95 ? 4.599 -11.202 2.616 1.00 96.69 95 LYS A O 1
ATOM 750 N N . ALA A 1 96 ? 4.716 -9.150 1.691 1.00 96.62 96 ALA A N 1
ATOM 751 C CA . ALA A 1 96 ? 3.276 -8.900 1.727 1.00 96.62 96 ALA A CA 1
ATOM 752 C C . ALA A 1 96 ? 2.482 -9.938 0.913 1.00 96.62 96 ALA A C 1
ATOM 754 O O . ALA A 1 96 ? 1.530 -10.530 1.426 1.00 96.62 96 ALA A O 1
ATOM 755 N N . LEU A 1 97 ? 2.902 -10.234 -0.322 1.00 96.25 97 LEU A N 1
ATOM 756 C CA . LEU A 1 97 ? 2.282 -11.258 -1.171 1.00 96.25 97 LEU A CA 1
ATOM 757 C C . LEU A 1 97 ? 2.392 -12.654 -0.551 1.00 96.25 97 LEU A C 1
ATOM 759 O O . LEU A 1 97 ? 1.435 -13.430 -0.593 1.00 96.25 97 LEU A O 1
ATOM 763 N N . LYS A 1 98 ? 3.537 -12.982 0.055 1.00 96.56 98 LYS A N 1
ATOM 764 C CA . LYS A 1 98 ? 3.738 -14.260 0.745 1.00 96.56 98 LYS A CA 1
ATOM 765 C C . LYS A 1 98 ? 2.787 -14.419 1.930 1.00 96.56 98 LYS A C 1
ATOM 767 O O . LYS A 1 98 ? 2.147 -15.461 2.048 1.00 96.56 98 LYS A O 1
ATOM 772 N N . TYR A 1 99 ? 2.678 -13.406 2.789 1.00 94.94 99 TYR A N 1
ATOM 773 C CA . TYR A 1 99 ? 1.753 -13.429 3.923 1.00 94.94 99 TYR A CA 1
ATOM 774 C C . TYR A 1 99 ? 0.296 -13.469 3.473 1.00 94.94 99 TYR A C 1
ATOM 776 O O . TYR A 1 99 ? -0.477 -14.256 4.007 1.00 94.94 99 TYR A O 1
ATOM 784 N N . THR A 1 100 ? -0.062 -12.706 2.442 1.00 94.94 100 THR A N 1
ATOM 785 C CA . THR A 1 100 ? -1.428 -12.703 1.905 1.00 94.94 100 THR A CA 1
ATOM 786 C C . THR A 1 100 ? -1.813 -14.079 1.366 1.00 94.94 100 THR A C 1
ATOM 788 O O . THR A 1 100 ? -2.867 -14.592 1.714 1.00 94.94 100 THR A O 1
ATOM 791 N N . ASN A 1 101 ? -0.944 -14.744 0.601 1.00 93.88 101 ASN A N 1
ATOM 792 C CA . ASN A 1 101 ? -1.224 -16.101 0.117 1.00 93.88 101 ASN A CA 1
ATOM 793 C C . ASN A 1 101 ? -1.238 -17.157 1.236 1.00 93.88 101 ASN A C 1
ATOM 795 O O . ASN A 1 101 ? -1.923 -18.168 1.109 1.00 93.88 101 ASN A O 1
ATOM 799 N N . ALA A 1 102 ? -0.480 -16.945 2.316 1.00 94.56 102 ALA A N 1
ATOM 800 C CA . ALA A 1 102 ? -0.426 -17.871 3.444 1.00 94.56 102 ALA A CA 1
ATOM 801 C C . ALA A 1 102 ? -1.655 -17.766 4.360 1.00 94.56 102 ALA A C 1
ATOM 803 O O . ALA A 1 102 ? -2.158 -18.792 4.812 1.00 94.56 102 ALA A O 1
ATOM 804 N N . TYR A 1 103 ? -2.121 -16.545 4.637 1.00 92.25 103 TYR A N 1
ATOM 805 C CA . TYR A 1 103 ? -3.209 -16.284 5.583 1.00 92.25 103 TYR A CA 1
ATOM 806 C C . TYR A 1 103 ? -4.569 -16.094 4.891 1.00 92.25 103 TYR A C 1
ATOM 808 O O . TYR A 1 103 ? -5.583 -16.542 5.413 1.00 92.25 103 TYR A O 1
ATOM 816 N N . PHE A 1 104 ? -4.596 -15.512 3.686 1.00 92.62 104 PHE A N 1
ATOM 817 C CA . PHE A 1 104 ? -5.813 -15.130 2.953 1.00 92.62 104 PHE A CA 1
ATOM 818 C C . PHE A 1 104 ? -5.763 -15.544 1.461 1.00 92.62 104 PHE A C 1
ATOM 820 O O . PHE A 1 104 ? -5.851 -14.702 0.563 1.00 92.62 104 PHE A O 1
ATOM 827 N N . PRO A 1 105 ? -5.653 -16.850 1.142 1.00 90.75 105 PRO A N 1
ATOM 828 C CA . PRO A 1 105 ? -5.347 -17.339 -0.212 1.00 90.75 105 PRO A CA 1
ATOM 829 C C . PRO A 1 105 ? -6.398 -17.015 -1.287 1.00 90.75 105 PRO A C 1
ATOM 831 O O . PRO A 1 105 ? -6.083 -17.060 -2.477 1.00 90.75 105 PRO A O 1
ATOM 834 N N . LYS A 1 106 ? -7.646 -16.727 -0.895 1.00 92.44 106 LYS A N 1
ATOM 835 C CA . LYS A 1 106 ? -8.742 -16.409 -1.827 1.00 92.44 106 LYS A CA 1
ATOM 836 C C . LYS A 1 106 ? -8.824 -14.927 -2.184 1.00 92.44 106 LYS A C 1
ATOM 838 O O . LYS A 1 106 ? -9.235 -14.609 -3.290 1.00 92.44 106 LYS A O 1
ATOM 843 N N . VAL A 1 107 ? -8.354 -14.032 -1.312 1.00 93.69 107 VAL A N 1
ATOM 844 C CA . VAL A 1 107 ? -8.528 -12.576 -1.478 1.00 93.69 107 VAL A CA 1
ATOM 845 C C . VAL A 1 107 ? -7.928 -12.084 -2.793 1.00 93.69 107 VAL A C 1
ATOM 847 O O . VAL A 1 107 ? -8.566 -11.320 -3.511 1.00 93.69 107 VAL A O 1
ATOM 850 N N . LEU A 1 108 ? -6.739 -12.572 -3.157 1.00 91.12 108 LEU A N 1
ATOM 851 C CA . LEU A 1 108 ? -6.076 -12.203 -4.413 1.00 91.12 108 LEU A CA 1
ATOM 852 C C . LEU A 1 108 ? -6.684 -12.885 -5.651 1.00 91.12 108 LEU A C 1
ATOM 854 O O . LEU A 1 108 ? -6.509 -12.381 -6.757 1.00 91.12 108 LEU A O 1
ATOM 858 N N . GLN A 1 109 ? -7.377 -14.018 -5.481 1.00 90.62 109 GLN A N 1
ATOM 859 C CA . GLN A 1 109 ? -8.086 -14.705 -6.570 1.00 90.62 109 GLN A CA 1
ATOM 860 C C . GLN A 1 109 ? -9.403 -13.993 -6.886 1.00 90.62 109 GLN A C 1
ATOM 862 O O . GLN A 1 109 ? -9.732 -13.794 -8.053 1.00 90.62 109 GLN A O 1
ATOM 867 N N . ASP A 1 110 ? -10.114 -13.570 -5.842 1.00 92.75 110 ASP A N 1
ATOM 868 C CA . ASP A 1 110 ? -11.398 -12.882 -5.949 1.00 92.75 110 ASP A CA 1
ATOM 869 C C . ASP A 1 110 ? -11.216 -11.408 -6.364 1.00 92.75 110 ASP A C 1
ATOM 871 O O . ASP A 1 110 ? -12.087 -10.827 -7.011 1.00 92.75 110 ASP A O 1
ATOM 875 N N . ASN A 1 111 ? -10.053 -10.815 -6.063 1.00 93.19 111 ASN A N 1
ATOM 876 C CA . ASN A 1 111 ? -9.725 -9.419 -6.362 1.00 93.19 111 ASN A CA 1
ATOM 877 C C . ASN A 1 111 ? -8.455 -9.298 -7.231 1.00 93.19 111 ASN A C 1
ATOM 879 O O . ASN A 1 111 ? -7.413 -8.826 -6.759 1.00 93.19 111 ASN A O 1
ATOM 883 N N . PRO A 1 112 ? -8.515 -9.666 -8.526 1.00 92.19 112 PRO A N 1
ATOM 884 C CA . PRO A 1 112 ? -7.336 -9.677 -9.397 1.00 92.19 112 PRO A CA 1
ATOM 885 C C . PRO A 1 112 ? -6.744 -8.277 -9.639 1.00 92.19 112 PRO A C 1
ATOM 887 O O . PRO A 1 112 ? -5.538 -8.136 -9.843 1.00 92.19 112 PRO A O 1
ATOM 890 N N . HIS A 1 113 ? -7.565 -7.228 -9.530 1.00 93.19 113 HIS A N 1
ATOM 891 C CA . HIS A 1 113 ? -7.128 -5.834 -9.623 1.00 93.19 113 HIS A CA 1
ATOM 892 C C . HIS A 1 113 ? -6.204 -5.414 -8.461 1.00 93.19 113 HIS A C 1
ATOM 894 O O . HIS A 1 113 ? -5.288 -4.618 -8.658 1.00 93.19 113 HIS A O 1
ATOM 900 N N . ILE A 1 114 ? -6.380 -5.975 -7.257 1.00 94.81 114 ILE A N 1
ATOM 901 C CA . ILE A 1 114 ? -5.496 -5.707 -6.106 1.00 94.81 114 ILE A CA 1
ATOM 902 C C . ILE A 1 114 ? -4.149 -6.394 -6.310 1.00 94.81 114 ILE A C 1
ATOM 904 O O . ILE A 1 114 ? -3.100 -5.794 -6.070 1.00 94.81 114 ILE A O 1
ATOM 908 N N . LEU A 1 115 ? -4.160 -7.633 -6.813 1.00 95.38 115 LEU A N 1
ATOM 909 C CA . LEU A 1 115 ? -2.932 -8.340 -7.175 1.00 95.38 115 LEU A CA 1
ATOM 910 C C . LEU A 1 115 ? -2.140 -7.569 -8.240 1.00 95.38 115 LEU A C 1
ATOM 912 O O . LEU A 1 115 ? -0.921 -7.441 -8.115 1.00 95.38 115 LEU A O 1
ATOM 916 N N . PHE A 1 116 ? -2.825 -7.017 -9.245 1.00 96.00 116 PHE A N 1
ATOM 917 C CA . PHE A 1 116 ? -2.210 -6.139 -10.238 1.00 96.00 116 PHE A CA 1
ATOM 918 C C . PHE A 1 116 ? -1.556 -4.915 -9.580 1.00 96.00 116 PHE A C 1
ATOM 920 O O . PHE A 1 116 ? -0.359 -4.693 -9.766 1.00 96.00 116 PHE A O 1
ATOM 927 N N . LYS A 1 117 ? -2.287 -4.173 -8.735 1.00 96.00 117 LYS A N 1
ATOM 928 C CA . LYS A 1 117 ? -1.742 -3.008 -8.014 1.00 96.00 117 LYS A CA 1
ATOM 929 C C . LYS A 1 117 ? -0.522 -3.360 -7.157 1.00 96.00 117 LYS A C 1
ATOM 931 O O . LYS A 1 117 ? 0.477 -2.643 -7.205 1.00 96.00 117 LYS A O 1
ATOM 936 N N . LEU A 1 118 ? -0.556 -4.478 -6.424 1.00 96.75 118 LEU A N 1
ATOM 937 C CA . LEU A 1 118 ? 0.594 -4.980 -5.660 1.00 96.75 118 LEU A CA 1
ATOM 938 C C . LEU A 1 118 ? 1.784 -5.261 -6.578 1.00 96.75 118 LEU A C 1
ATOM 940 O O . LEU A 1 118 ? 2.903 -4.840 -6.294 1.00 96.75 118 LEU A O 1
ATOM 944 N N . ARG A 1 119 ? 1.562 -5.930 -7.710 1.00 96.81 119 ARG A N 1
ATOM 945 C CA . ARG A 1 119 ? 2.634 -6.245 -8.657 1.00 96.81 119 ARG A CA 1
ATOM 946 C C . ARG A 1 119 ? 3.237 -5.003 -9.312 1.00 96.81 119 ARG A C 1
ATOM 948 O O . ARG A 1 119 ? 4.459 -4.961 -9.464 1.00 96.81 119 ARG A O 1
ATOM 955 N N . CYS A 1 120 ? 2.430 -3.993 -9.626 1.00 97.00 120 CYS A N 1
ATOM 956 C CA . CYS A 1 120 ? 2.912 -2.689 -10.080 1.00 97.00 120 CYS A CA 1
ATOM 957 C C . CYS A 1 120 ? 3.696 -1.967 -8.980 1.00 97.00 120 CYS A C 1
ATOM 959 O O . CYS A 1 120 ? 4.782 -1.452 -9.241 1.00 97.00 120 CYS A O 1
ATOM 961 N N . ARG A 1 121 ? 3.212 -1.995 -7.728 1.00 97.31 121 ARG A N 1
ATOM 962 C CA . ARG A 1 121 ? 3.947 -1.424 -6.591 1.00 97.31 121 ARG A CA 1
ATOM 963 C C . ARG A 1 121 ? 5.294 -2.108 -6.402 1.00 97.31 121 ARG A C 1
ATOM 965 O O . ARG A 1 121 ? 6.279 -1.411 -6.206 1.00 97.31 121 ARG A O 1
ATOM 972 N N . LYS A 1 122 ? 5.373 -3.435 -6.544 1.00 97.44 122 LYS A N 1
ATOM 973 C CA . LYS A 1 122 ? 6.650 -4.159 -6.512 1.00 97.44 122 LYS A CA 1
ATOM 974 C C . LYS A 1 122 ? 7.628 -3.623 -7.561 1.00 97.44 122 LYS A C 1
ATOM 976 O O . LYS A 1 122 ? 8.769 -3.343 -7.213 1.00 97.44 122 LYS A O 1
ATOM 981 N N . PHE A 1 123 ? 7.186 -3.437 -8.808 1.00 97.44 123 PHE A N 1
ATOM 982 C CA . PHE A 1 123 ? 8.033 -2.851 -9.853 1.00 97.44 123 PHE A CA 1
ATOM 983 C C . PHE A 1 123 ? 8.520 -1.445 -9.462 1.00 97.44 123 PHE A C 1
ATOM 985 O O . PHE A 1 123 ? 9.709 -1.156 -9.559 1.00 97.44 123 PHE A O 1
ATOM 992 N N . LEU A 1 124 ? 7.627 -0.593 -8.949 1.00 96.69 124 LEU A N 1
ATOM 993 C CA . LEU A 1 124 ? 7.977 0.754 -8.485 1.00 96.69 124 LEU A CA 1
ATOM 994 C C . LEU A 1 124 ? 8.995 0.732 -7.333 1.00 96.69 124 LEU A C 1
ATOM 996 O O . LEU A 1 124 ? 9.929 1.527 -7.340 1.00 96.69 124 LEU A O 1
ATOM 1000 N N . GLU A 1 125 ? 8.880 -0.200 -6.382 1.00 96.00 125 GLU A N 1
ATOM 1001 C CA . GLU A 1 125 ? 9.882 -0.374 -5.319 1.00 96.00 125 GLU A CA 1
ATOM 1002 C C . GLU A 1 125 ? 11.241 -0.828 -5.867 1.00 96.00 125 GLU A C 1
ATOM 1004 O O . GLU A 1 125 ? 12.278 -0.375 -5.384 1.00 96.00 125 GLU A O 1
ATOM 1009 N N . MET A 1 126 ? 11.264 -1.687 -6.892 1.00 94.94 126 MET A N 1
ATOM 1010 C CA . MET A 1 126 ? 12.511 -2.064 -7.568 1.00 94.94 126 MET A CA 1
ATOM 1011 C C . MET A 1 126 ? 13.155 -0.848 -8.250 1.00 94.94 126 MET A C 1
ATOM 1013 O O . MET A 1 126 ? 14.360 -0.643 -8.114 1.00 94.94 126 MET A O 1
ATOM 1017 N N . MET A 1 127 ? 12.357 0.006 -8.900 1.00 94.06 127 MET A N 1
ATOM 1018 C CA . MET A 1 127 ? 12.841 1.256 -9.499 1.00 94.06 127 MET A CA 1
ATOM 1019 C C . MET A 1 127 ? 13.378 2.240 -8.447 1.00 94.06 127 MET A C 1
ATOM 1021 O O . MET A 1 127 ? 14.450 2.806 -8.649 1.00 94.06 127 MET A O 1
ATOM 1025 N N . CYS A 1 128 ? 12.701 2.399 -7.302 1.00 91.06 128 CYS A N 1
ATOM 1026 C CA . CYS A 1 128 ? 13.201 3.206 -6.181 1.00 91.06 128 CYS A CA 1
ATOM 1027 C C . CYS A 1 128 ? 14.564 2.707 -5.679 1.00 91.06 128 CYS A C 1
ATOM 1029 O O . CYS A 1 128 ? 15.485 3.504 -5.510 1.00 91.06 128 CYS A O 1
ATOM 1031 N N . LYS A 1 129 ? 14.719 1.387 -5.500 1.00 90.06 129 LYS A N 1
ATOM 1032 C CA . LYS A 1 129 ? 15.986 0.775 -5.062 1.00 90.06 129 LYS A CA 1
ATOM 1033 C C . LYS A 1 129 ? 17.130 1.041 -6.046 1.00 90.06 129 LYS A C 1
ATOM 1035 O O . LYS A 1 129 ? 18.256 1.271 -5.609 1.00 90.06 129 LYS A O 1
ATOM 1040 N N . CYS A 1 130 ? 16.847 1.066 -7.352 1.00 86.31 130 CYS A N 1
ATOM 1041 C CA . CYS A 1 130 ? 17.831 1.452 -8.367 1.00 86.31 130 CYS A CA 1
ATOM 1042 C C . CYS A 1 130 ? 18.281 2.913 -8.180 1.00 86.31 130 CYS A C 1
ATOM 1044 O O . CYS A 1 130 ? 19.480 3.187 -8.140 1.00 86.31 130 CYS A O 1
ATOM 1046 N N . SER A 1 131 ? 17.341 3.852 -8.008 1.00 81.75 131 SER A N 1
ATOM 1047 C CA . SER A 1 131 ? 17.649 5.276 -7.792 1.00 81.75 131 SER A CA 1
ATOM 1048 C C . SER A 1 131 ? 18.472 5.529 -6.532 1.00 81.75 131 SER A C 1
ATOM 1050 O O . SER A 1 131 ? 19.414 6.321 -6.560 1.00 81.75 131 SER A O 1
ATOM 1052 N N . ASP A 1 132 ? 18.131 4.864 -5.429 1.00 82.50 132 ASP A N 1
ATOM 1053 C CA . ASP A 1 132 ? 18.796 5.074 -4.141 1.00 82.50 132 ASP A CA 1
ATOM 1054 C C . ASP A 1 132 ? 20.246 4.545 -4.168 1.00 82.50 132 ASP A C 1
ATOM 1056 O O . ASP A 1 132 ? 21.138 5.146 -3.568 1.00 82.50 132 ASP A O 1
ATOM 1060 N N . SER A 1 133 ? 20.514 3.491 -4.954 1.00 74.00 133 SER A N 1
ATOM 1061 C CA . SER A 1 133 ? 21.878 3.020 -5.244 1.00 74.00 133 SER A CA 1
ATOM 1062 C C . SER A 1 133 ? 22.655 3.979 -6.161 1.00 74.00 133 SER A C 1
ATOM 1064 O O . SER A 1 133 ? 23.874 4.078 -6.047 1.00 74.00 133 SER A O 1
ATOM 1066 N N . SER A 1 134 ? 21.975 4.703 -7.060 1.00 66.25 134 SER A N 1
ATOM 1067 C CA . SER A 1 134 ? 22.603 5.651 -7.997 1.00 66.25 134 SER A CA 1
ATOM 1068 C C . SER A 1 134 ? 22.909 7.020 -7.374 1.00 66.25 134 SER A C 1
ATOM 1070 O O . SER A 1 134 ? 23.888 7.670 -7.760 1.00 66.25 134 SER A O 1
ATOM 1072 N N . SER A 1 135 ? 22.095 7.500 -6.424 1.00 56.56 135 SER A N 1
ATOM 1073 C CA . SER A 1 135 ? 22.330 8.804 -5.784 1.00 56.56 135 SER A CA 1
ATOM 1074 C C . SER A 1 135 ? 23.522 8.776 -4.825 1.00 56.56 135 SER A C 1
ATOM 1076 O O . SER A 1 135 ? 24.149 9.812 -4.612 1.00 56.56 135 SER A O 1
ATOM 1078 N N . ALA A 1 136 ? 23.865 7.604 -4.281 1.00 49.53 136 ALA A N 1
ATOM 1079 C CA . ALA A 1 136 ? 25.094 7.403 -3.517 1.00 49.53 136 ALA A CA 1
ATOM 1080 C C . ALA A 1 136 ? 26.356 7.604 -4.382 1.00 49.53 136 ALA A C 1
ATOM 1082 O O . ALA A 1 136 ? 27.337 8.162 -3.902 1.00 49.53 136 ALA A O 1
ATOM 1083 N N . ALA A 1 137 ? 26.305 7.250 -5.672 1.00 47.75 137 ALA A N 1
ATOM 1084 C CA . ALA A 1 137 ? 27.422 7.419 -6.604 1.00 47.75 137 ALA A CA 1
ATOM 1085 C C . ALA A 1 137 ? 27.567 8.861 -7.144 1.00 47.75 137 ALA A C 1
ATOM 1087 O O . ALA A 1 137 ? 28.670 9.318 -7.433 1.00 47.75 137 ALA A O 1
ATOM 1088 N N . THR A 1 138 ? 26.465 9.614 -7.267 1.00 45.59 138 THR A N 1
ATOM 1089 C CA . THR A 1 138 ? 26.474 10.947 -7.914 1.00 45.59 138 THR A CA 1
ATOM 1090 C C . THR A 1 138 ? 26.907 12.084 -6.974 1.00 45.59 138 THR A C 1
ATOM 1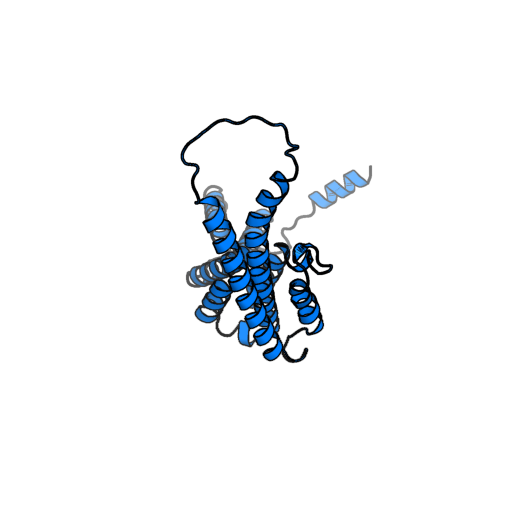092 O O . THR A 1 138 ? 27.414 13.110 -7.426 1.00 45.59 138 THR A O 1
ATOM 1095 N N . THR A 1 139 ? 26.745 11.933 -5.655 1.00 45.16 139 THR A N 1
ATOM 1096 C CA . THR A 1 139 ? 27.149 12.965 -4.677 1.00 45.16 139 THR A CA 1
ATOM 1097 C C . THR A 1 139 ? 28.666 13.102 -4.524 1.00 45.16 139 THR A C 1
ATOM 1099 O O . THR A 1 139 ? 29.126 14.149 -4.071 1.00 45.16 139 THR A O 1
ATOM 1102 N N . VAL A 1 140 ? 29.440 12.098 -4.946 1.00 47.22 140 VAL A N 1
ATOM 1103 C CA . VAL A 1 140 ? 30.911 12.124 -4.919 1.00 47.22 140 VAL A CA 1
ATOM 1104 C C . VAL A 1 140 ? 31.470 12.838 -6.157 1.00 47.22 140 VAL A C 1
ATOM 1106 O O . VAL A 1 140 ? 32.310 13.723 -6.024 1.00 47.22 140 VAL A O 1
ATOM 1109 N N . ALA A 1 141 ? 30.907 12.586 -7.345 1.00 42.69 141 ALA A N 1
ATOM 1110 C CA . ALA A 1 141 ? 31.371 13.187 -8.602 1.00 42.69 141 ALA A CA 1
ATOM 1111 C C . ALA A 1 141 ? 31.198 14.720 -8.677 1.00 42.69 141 ALA A C 1
ATOM 1113 O O . ALA A 1 141 ? 31.919 15.394 -9.404 1.00 42.69 141 ALA A O 1
ATOM 1114 N N . LYS A 1 142 ? 30.268 15.305 -7.907 1.00 38.94 142 LYS A N 1
ATOM 1115 C CA . LYS A 1 142 ? 30.038 16.762 -7.899 1.00 38.94 142 LYS A CA 1
ATOM 1116 C C . LYS A 1 142 ? 31.016 17.547 -7.007 1.00 38.94 142 LYS A C 1
ATOM 1118 O O . LYS A 1 142 ? 30.951 18.771 -6.990 1.00 38.94 142 LYS A O 1
ATOM 1123 N N . ARG A 1 143 ? 31.894 16.876 -6.248 1.00 38.25 143 ARG A N 1
ATOM 1124 C CA . ARG A 1 143 ? 32.936 17.531 -5.430 1.00 38.25 143 ARG A CA 1
ATOM 1125 C C . ARG A 1 143 ? 34.276 17.703 -6.152 1.00 38.25 143 ARG A C 1
ATOM 1127 O O . ARG A 1 143 ? 35.098 18.465 -5.661 1.00 38.25 143 ARG A O 1
ATOM 1134 N N . GLU A 1 144 ? 34.486 17.049 -7.294 1.00 42.34 144 GLU A N 1
ATOM 1135 C CA . GLU A 1 144 ? 35.774 17.068 -8.008 1.00 42.34 144 GLU A CA 1
ATOM 1136 C C . GLU A 1 144 ? 35.909 18.201 -9.045 1.00 42.34 144 GLU A C 1
ATOM 1138 O O . GLU A 1 144 ? 37.015 18.483 -9.493 1.00 42.34 144 GLU A O 1
ATOM 1143 N N . GLU A 1 145 ? 34.827 18.907 -9.401 1.00 38.81 145 GLU A N 1
ATOM 1144 C CA . GLU A 1 145 ? 34.890 20.026 -10.364 1.00 38.81 145 GLU A CA 1
ATOM 1145 C C . GLU A 1 145 ? 35.305 21.381 -9.743 1.00 38.81 145 GLU A C 1
ATOM 1147 O O . GLU A 1 145 ? 35.411 22.374 -10.461 1.00 38.81 145 GLU A O 1
ATOM 1152 N N . GLU A 1 146 ? 35.592 21.444 -8.437 1.00 44.88 146 GLU A N 1
ATOM 1153 C CA . GLU A 1 146 ? 36.108 22.647 -7.760 1.00 44.88 146 GLU A CA 1
ATOM 1154 C C . GLU A 1 146 ? 37.511 22.413 -7.166 1.00 44.88 146 GLU A C 1
ATOM 1156 O O . GLU A 1 146 ? 37.718 22.510 -5.958 1.00 44.88 146 GLU A O 1
ATOM 1161 N N . MET A 1 147 ? 38.511 22.117 -8.001 1.00 43.16 147 MET A N 1
ATOM 1162 C CA . MET A 1 147 ? 39.912 22.314 -7.606 1.00 43.16 147 MET A CA 1
ATOM 1163 C C . MET A 1 147 ? 40.733 22.836 -8.792 1.00 43.16 147 MET A C 1
ATOM 1165 O O . MET A 1 147 ? 41.269 22.082 -9.601 1.00 43.16 147 MET A O 1
ATOM 1169 N N . GLU A 1 148 ? 40.784 24.167 -8.917 1.00 41.62 148 GLU A N 1
ATOM 1170 C CA . GLU A 1 148 ? 41.741 24.851 -9.788 1.00 41.62 148 GLU A CA 1
ATOM 1171 C C . GLU A 1 148 ? 43.180 24.626 -9.288 1.00 41.62 148 GLU A C 1
ATOM 1173 O O . GLU A 1 148 ? 43.467 24.607 -8.092 1.00 41.62 148 GLU A O 1
ATOM 1178 N N . VAL A 1 149 ? 44.064 24.439 -10.262 1.00 50.38 149 VAL A N 1
ATOM 1179 C CA . VAL A 1 149 ? 45.468 24.030 -10.177 1.00 50.38 149 VAL A CA 1
ATOM 1180 C C . VAL A 1 149 ? 46.356 25.152 -9.619 1.00 50.38 149 VAL A C 1
ATOM 1182 O O . VAL A 1 149 ? 46.365 26.241 -10.191 1.00 50.38 149 VAL A O 1
ATOM 1185 N N . ASP A 1 150 ? 47.181 24.874 -8.601 1.00 44.94 150 ASP A N 1
ATOM 1186 C CA . ASP A 1 150 ? 48.458 25.582 -8.404 1.00 44.94 150 ASP A CA 1
ATOM 1187 C C . ASP A 1 150 ? 49.552 24.648 -7.852 1.00 44.94 150 ASP A C 1
ATOM 1189 O O . ASP A 1 150 ? 49.296 23.721 -7.086 1.00 44.94 150 ASP A O 1
ATOM 1193 N N . ASP A 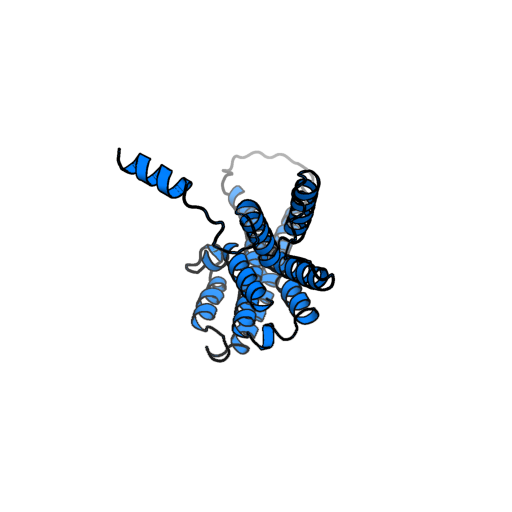1 151 ? 50.762 24.887 -8.341 1.00 48.59 151 ASP A N 1
ATOM 1194 C CA . ASP A 1 151 ? 51.884 23.979 -8.574 1.00 48.59 151 ASP A CA 1
ATOM 1195 C C . ASP A 1 151 ? 52.814 23.840 -7.348 1.00 48.59 151 ASP A C 1
ATOM 1197 O O . ASP A 1 151 ? 53.189 24.830 -6.715 1.00 48.59 151 ASP A O 1
ATOM 1201 N N . GLY A 1 152 ? 53.246 22.619 -7.015 1.00 39.66 152 GLY A N 1
ATOM 1202 C CA . GLY A 1 152 ? 54.167 22.405 -5.895 1.00 39.66 152 GLY A CA 1
ATOM 1203 C C . GLY A 1 152 ? 54.535 20.948 -5.637 1.00 39.66 152 GLY A C 1
ATOM 1204 O O . GLY A 1 152 ? 53.874 20.256 -4.871 1.00 39.66 152 GLY A O 1
ATOM 1205 N N . PHE A 1 153 ? 55.638 20.501 -6.240 1.00 48.88 153 PHE A N 1
ATOM 1206 C CA . PHE A 1 153 ? 56.309 19.227 -5.959 1.00 48.88 153 PHE A CA 1
ATOM 1207 C C . PHE A 1 153 ? 56.469 18.968 -4.450 1.00 48.88 153 PHE A C 1
ATOM 1209 O O . PHE A 1 153 ? 57.155 19.726 -3.762 1.00 48.88 153 PHE A O 1
ATOM 1216 N N . SER A 1 154 ? 55.926 17.856 -3.952 1.00 39.16 154 SER A N 1
ATOM 1217 C CA . SER A 1 154 ? 56.365 17.196 -2.718 1.00 39.16 154 SER A CA 1
ATOM 1218 C C . SER A 1 154 ? 56.031 15.705 -2.782 1.00 39.16 154 SER A C 1
ATOM 1220 O O . SER A 1 154 ? 54.904 15.315 -3.060 1.00 39.16 154 SER A O 1
ATOM 1222 N N . ASP A 1 155 ? 57.082 14.921 -2.584 1.00 52.19 155 ASP A N 1
ATOM 1223 C CA . ASP A 1 155 ? 57.164 13.472 -2.416 1.00 52.19 155 ASP A CA 1
ATOM 1224 C C . ASP A 1 155 ? 56.297 13.041 -1.216 1.00 52.19 155 ASP A C 1
ATOM 1226 O O . ASP A 1 155 ? 56.535 13.531 -0.111 1.00 52.19 155 ASP A O 1
ATOM 1230 N N . ASP A 1 156 ? 55.293 12.180 -1.412 1.00 42.00 156 ASP A N 1
ATOM 1231 C CA . ASP A 1 156 ? 54.596 11.524 -0.300 1.00 42.00 156 ASP A CA 1
ATOM 1232 C C . ASP A 1 156 ? 54.083 10.132 -0.686 1.00 42.00 156 ASP A C 1
ATOM 1234 O O . ASP A 1 156 ? 53.539 9.885 -1.766 1.00 42.00 156 ASP A O 1
ATOM 1238 N N . GLU A 1 157 ? 54.345 9.217 0.233 1.00 47.25 157 GLU A N 1
ATOM 1239 C CA . GLU A 1 157 ? 54.071 7.793 0.204 1.00 47.25 157 GLU A CA 1
ATOM 1240 C C . GLU A 1 157 ? 52.582 7.501 0.437 1.00 47.25 157 GLU A C 1
ATOM 1242 O O . GLU A 1 157 ? 51.970 8.051 1.342 1.00 47.25 157 GLU A O 1
ATOM 1247 N N . GLY A 1 158 ? 52.045 6.533 -0.313 1.00 54.53 158 GLY A N 1
ATOM 1248 C CA . GLY A 1 158 ? 50.909 5.701 0.097 1.00 54.53 158 GLY A CA 1
ATOM 1249 C C . GLY A 1 158 ? 49.589 6.418 0.395 1.00 54.53 158 GLY A C 1
ATOM 1250 O O . GLY A 1 158 ? 49.276 6.688 1.550 1.00 54.53 158 GLY A O 1
ATOM 1251 N N . MET A 1 159 ? 48.737 6.577 -0.623 1.00 46.97 159 MET A N 1
ATOM 1252 C CA . MET A 1 159 ? 47.321 6.900 -0.420 1.00 46.97 159 MET A CA 1
ATOM 1253 C C . MET A 1 159 ? 46.436 5.841 -1.088 1.00 46.97 159 MET A C 1
ATOM 1255 O O . MET A 1 159 ? 46.553 5.547 -2.279 1.00 46.97 159 MET A O 1
ATOM 1259 N N . ASP A 1 160 ? 45.620 5.205 -0.253 1.00 47.12 160 ASP A N 1
ATOM 1260 C CA . ASP A 1 160 ? 44.891 3.964 -0.480 1.00 47.12 160 ASP A CA 1
ATOM 1261 C C . ASP A 1 160 ? 44.022 3.935 -1.746 1.00 47.12 160 ASP A C 1
ATOM 1263 O O . ASP A 1 160 ? 43.090 4.713 -1.939 1.00 47.12 160 ASP A O 1
ATOM 1267 N N . THR A 1 161 ? 44.260 2.917 -2.573 1.00 48.62 161 THR A N 1
ATOM 1268 C CA . THR A 1 161 ? 43.451 2.544 -3.743 1.00 48.62 161 THR A CA 1
ATOM 1269 C C . THR A 1 161 ? 42.187 1.768 -3.330 1.00 48.62 161 THR A C 1
ATOM 1271 O O . THR A 1 161 ? 41.867 0.726 -3.901 1.00 48.62 161 THR A O 1
ATOM 1274 N N . GLU A 1 162 ? 41.473 2.234 -2.307 1.00 47.94 162 GLU A N 1
ATOM 1275 C CA . GLU A 1 162 ? 40.227 1.606 -1.829 1.00 47.94 162 GLU A CA 1
ATOM 1276 C C . GLU A 1 162 ? 38.974 2.348 -2.338 1.00 47.94 162 GLU A C 1
ATOM 1278 O O . GLU A 1 162 ? 37.908 1.749 -2.466 1.00 47.94 162 GLU A O 1
ATOM 1283 N N . GLU A 1 163 ? 39.100 3.617 -2.746 1.00 48.38 163 GLU A N 1
ATOM 1284 C CA . GLU A 1 163 ? 37.972 4.458 -3.191 1.00 48.38 163 GLU A CA 1
ATOM 1285 C C . GLU A 1 163 ? 37.501 4.142 -4.627 1.00 48.38 163 GLU A C 1
ATOM 1287 O O . GLU A 1 163 ? 36.329 4.270 -4.968 1.00 48.38 163 GLU A O 1
ATOM 1292 N N . SER A 1 164 ? 38.396 3.625 -5.478 1.00 49.00 164 SER A N 1
ATOM 1293 C CA . SER A 1 164 ? 38.052 3.201 -6.845 1.00 49.00 164 SER A CA 1
ATOM 1294 C C . SER A 1 164 ? 37.302 1.859 -6.881 1.00 49.00 164 SER A C 1
ATOM 1296 O O . SER A 1 164 ? 36.540 1.592 -7.811 1.00 49.00 164 SER A O 1
ATOM 1298 N N . ARG A 1 165 ? 37.475 1.005 -5.860 1.00 52.09 165 ARG A N 1
ATOM 1299 C CA . ARG A 1 165 ? 36.834 -0.322 -5.803 1.00 52.09 165 ARG A CA 1
ATOM 1300 C C . ARG A 1 165 ? 35.349 -0.223 -5.457 1.00 52.09 165 ARG A C 1
ATOM 1302 O O . ARG A 1 165 ? 34.567 -1.005 -5.989 1.00 52.09 165 ARG A O 1
ATOM 1309 N N . THR A 1 166 ? 34.961 0.739 -4.620 1.00 60.38 166 THR A N 1
ATOM 1310 C CA . THR A 1 166 ? 33.568 0.954 -4.199 1.00 60.38 166 THR A CA 1
ATOM 1311 C C . THR A 1 166 ? 32.711 1.535 -5.325 1.00 60.38 166 THR A C 1
ATOM 1313 O O . THR A 1 166 ? 31.624 1.030 -5.575 1.00 60.38 166 THR A O 1
ATOM 1316 N N . ALA A 1 167 ? 33.222 2.501 -6.095 1.00 62.84 167 ALA A N 1
ATOM 1317 C CA . ALA A 1 167 ? 32.482 3.100 -7.212 1.00 62.84 167 ALA A CA 1
ATOM 1318 C C . ALA A 1 167 ? 32.175 2.103 -8.352 1.00 62.84 167 ALA A C 1
ATOM 1320 O O . ALA A 1 167 ? 31.092 2.128 -8.947 1.00 62.84 167 ALA A O 1
ATOM 1321 N N . VAL A 1 168 ? 33.115 1.199 -8.654 1.00 64.19 168 VAL A N 1
ATOM 1322 C CA . VAL A 1 168 ? 32.915 0.135 -9.655 1.00 64.19 168 VAL A CA 1
ATOM 1323 C C . VAL A 1 168 ? 31.916 -0.913 -9.151 1.00 64.19 168 VAL A C 1
ATOM 1325 O O . VAL A 1 168 ? 31.072 -1.369 -9.923 1.00 64.19 168 VAL A O 1
ATOM 1328 N N . ASP A 1 169 ? 31.974 -1.256 -7.863 1.00 74.12 169 ASP A N 1
ATOM 1329 C CA . ASP A 1 169 ? 31.042 -2.182 -7.209 1.00 74.12 169 ASP A CA 1
ATOM 1330 C C . ASP A 1 169 ? 29.609 -1.613 -7.160 1.00 74.12 169 ASP A C 1
ATOM 1332 O O . ASP A 1 169 ? 28.646 -2.311 -7.473 1.00 74.12 169 ASP A O 1
ATOM 1336 N N . ASP A 1 170 ? 29.452 -0.318 -6.882 1.00 75.81 170 ASP A N 1
ATOM 1337 C CA . ASP A 1 170 ? 28.143 0.347 -6.838 1.00 75.81 170 ASP A CA 1
ATOM 1338 C C . ASP A 1 170 ? 27.519 0.516 -8.230 1.00 75.81 170 ASP A C 1
ATOM 1340 O O . ASP A 1 170 ? 26.310 0.339 -8.403 1.00 75.81 170 ASP A O 1
ATOM 1344 N N . THR A 1 171 ? 28.341 0.763 -9.255 1.00 79.25 171 THR A N 1
ATOM 1345 C CA . THR A 1 171 ? 27.882 0.789 -10.654 1.00 79.25 171 THR A CA 1
ATOM 1346 C C . THR A 1 171 ? 27.423 -0.599 -11.114 1.00 79.25 171 THR A C 1
ATOM 1348 O O . THR A 1 171 ? 26.408 -0.726 -11.804 1.00 79.25 171 THR A O 1
ATOM 1351 N N . ALA A 1 172 ? 28.141 -1.655 -10.717 1.00 84.69 172 ALA A N 1
ATOM 1352 C CA . ALA A 1 172 ? 27.764 -3.033 -11.022 1.00 84.69 172 ALA A CA 1
ATOM 1353 C C . ALA A 1 172 ? 26.444 -3.427 -10.335 1.00 84.69 172 ALA A C 1
ATOM 1355 O O . ALA A 1 172 ? 25.551 -3.953 -11.003 1.00 84.69 172 ALA A O 1
ATOM 1356 N N . LYS A 1 173 ? 26.279 -3.095 -9.046 1.00 86.00 173 LYS A N 1
ATOM 1357 C CA . LYS A 1 173 ? 25.029 -3.310 -8.294 1.00 86.00 173 LYS A CA 1
ATOM 1358 C C . LYS A 1 173 ? 23.850 -2.555 -8.893 1.00 86.00 173 LYS A C 1
ATOM 1360 O O . LYS A 1 173 ? 22.766 -3.117 -9.019 1.00 86.00 173 LYS A O 1
ATOM 1365 N N . PHE A 1 174 ? 24.050 -1.302 -9.302 1.00 85.88 174 PHE A N 1
ATOM 1366 C CA . PHE A 1 174 ? 23.010 -0.530 -9.980 1.00 85.88 174 PHE A CA 1
ATOM 1367 C C . PHE A 1 174 ? 22.539 -1.230 -11.261 1.00 85.88 174 PHE A C 1
ATOM 136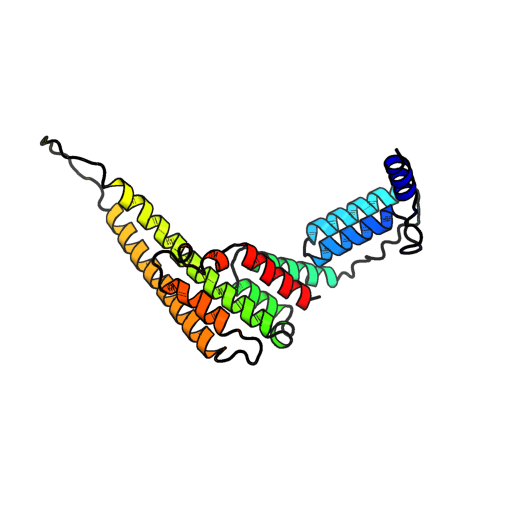9 O O . PHE A 1 174 ? 21.339 -1.403 -11.470 1.00 85.88 174 PHE A O 1
ATOM 1376 N N . HIS A 1 175 ? 23.478 -1.673 -12.103 1.00 86.94 175 HIS A N 1
ATOM 1377 C CA . HIS A 1 175 ? 23.140 -2.371 -13.340 1.00 86.94 175 HIS A CA 1
ATOM 1378 C C . HIS A 1 175 ? 22.442 -3.714 -13.071 1.00 86.94 175 HIS A C 1
ATOM 1380 O O . HIS A 1 175 ? 21.534 -4.091 -13.814 1.00 86.94 175 HIS A O 1
ATOM 1386 N N . GLU A 1 176 ? 22.831 -4.435 -12.018 1.00 91.31 176 GLU A N 1
ATOM 1387 C CA . GLU A 1 176 ? 22.171 -5.671 -11.585 1.00 91.31 176 GLU A CA 1
ATOM 1388 C C . GLU A 1 176 ? 20.716 -5.419 -11.164 1.00 91.31 176 GLU A C 1
ATOM 1390 O O . GLU A 1 176 ? 19.806 -6.021 -11.737 1.00 91.31 176 GLU A O 1
ATOM 1395 N N . LEU A 1 177 ? 20.483 -4.470 -10.250 1.00 91.81 177 LEU A N 1
ATOM 1396 C CA . LEU A 1 177 ? 19.142 -4.099 -9.781 1.00 91.81 177 LEU A CA 1
ATOM 1397 C C . LEU A 1 177 ? 18.249 -3.613 -10.927 1.00 91.81 177 LEU A C 1
ATOM 1399 O O . LEU A 1 177 ? 17.083 -4.000 -11.020 1.00 91.81 177 LEU A O 1
ATOM 1403 N N . LEU A 1 178 ? 18.801 -2.807 -11.838 1.00 91.31 178 LEU A N 1
ATOM 1404 C CA . LEU A 1 178 ? 18.071 -2.328 -13.007 1.00 91.31 178 LEU A CA 1
ATOM 1405 C C . LEU A 1 178 ? 17.722 -3.478 -13.956 1.00 91.31 178 LEU A C 1
ATOM 1407 O O . LEU A 1 178 ? 16.610 -3.535 -14.480 1.00 91.31 178 LEU A O 1
ATOM 1411 N N . THR A 1 179 ? 18.648 -4.417 -14.157 1.00 93.50 179 THR A N 1
ATOM 1412 C CA . THR A 1 179 ? 18.402 -5.612 -14.973 1.00 93.50 179 THR A CA 1
ATOM 1413 C C . THR A 1 179 ? 17.267 -6.444 -14.379 1.00 93.50 179 THR A C 1
ATOM 1415 O O . THR A 1 179 ? 16.369 -6.859 -15.114 1.00 93.50 179 THR A O 1
ATOM 1418 N N . GLU A 1 180 ? 17.258 -6.640 -13.059 1.00 95.44 180 GLU A N 1
ATOM 1419 C CA . GLU A 1 180 ? 16.185 -7.344 -12.354 1.00 95.44 180 GLU A CA 1
ATOM 1420 C C . GLU A 1 180 ? 14.839 -6.617 -12.503 1.00 95.44 180 GLU A C 1
ATOM 1422 O O . GLU A 1 180 ? 13.831 -7.236 -12.851 1.00 95.44 180 GLU A O 1
ATOM 1427 N N . ALA A 1 181 ? 14.820 -5.292 -12.316 1.00 95.12 181 ALA A N 1
ATOM 1428 C CA . ALA A 1 181 ? 13.619 -4.471 -12.464 1.00 95.12 181 ALA A CA 1
ATOM 1429 C C . ALA A 1 181 ? 13.041 -4.559 -13.883 1.00 95.12 181 ALA A C 1
ATOM 1431 O O . ALA A 1 181 ? 11.835 -4.752 -14.055 1.00 95.12 181 ALA A O 1
ATOM 1432 N N . VAL A 1 182 ? 13.894 -4.486 -14.909 1.00 95.12 182 VAL A N 1
ATOM 1433 C CA . VAL A 1 182 ? 13.483 -4.606 -16.315 1.00 95.12 182 VAL A CA 1
ATOM 1434 C C . VAL A 1 182 ? 12.938 -6.000 -16.618 1.00 95.12 182 VAL A C 1
ATOM 1436 O O . VAL A 1 182 ? 11.889 -6.109 -17.252 1.00 95.12 182 VAL A O 1
ATOM 1439 N N . GLN A 1 183 ? 13.598 -7.063 -16.152 1.00 96.94 183 GLN A N 1
ATOM 1440 C CA . GLN A 1 183 ? 13.109 -8.435 -16.327 1.00 96.94 183 GLN A CA 1
ATOM 1441 C C . GLN A 1 183 ? 11.746 -8.632 -15.655 1.00 96.94 183 GLN A C 1
ATOM 1443 O O . GLN A 1 183 ? 10.828 -9.191 -16.259 1.00 96.94 183 GLN A O 1
ATOM 1448 N N . TYR A 1 184 ? 11.583 -8.118 -14.435 1.00 97.75 184 TYR A N 1
ATOM 1449 C CA . TYR A 1 184 ? 10.304 -8.158 -13.737 1.00 97.75 184 TYR A CA 1
ATOM 1450 C C . TYR A 1 184 ? 9.222 -7.367 -14.486 1.00 97.75 184 TYR A C 1
ATOM 1452 O O . TYR A 1 184 ? 8.118 -7.873 -14.669 1.00 97.75 184 TYR A O 1
ATOM 1460 N N . GLY A 1 185 ? 9.533 -6.168 -14.990 1.00 96.44 185 GLY A N 1
ATOM 1461 C CA . GLY A 1 185 ? 8.606 -5.371 -15.800 1.00 96.44 185 GLY A CA 1
ATOM 1462 C C . GLY A 1 185 ? 8.190 -6.065 -17.104 1.00 96.44 185 GLY A C 1
ATOM 1463 O O . GLY A 1 185 ? 7.018 -6.032 -17.483 1.00 96.44 185 GLY A O 1
ATOM 1464 N N . GLN A 1 186 ? 9.115 -6.767 -17.765 1.00 96.06 186 GLN A N 1
ATOM 1465 C CA . GLN A 1 186 ? 8.808 -7.583 -18.945 1.00 96.06 186 GLN A CA 1
ATOM 1466 C C . GLN A 1 186 ? 7.842 -8.721 -18.607 1.00 96.06 186 GLN A C 1
ATOM 1468 O O . GLN A 1 186 ? 6.842 -8.890 -19.305 1.00 96.06 186 GLN A O 1
ATOM 1473 N N . GLN A 1 187 ? 8.098 -9.458 -17.522 1.00 96.44 187 GLN A N 1
ATOM 1474 C CA . GLN A 1 187 ? 7.184 -10.499 -17.052 1.00 96.44 187 GLN A CA 1
ATOM 1475 C C . GLN A 1 187 ? 5.813 -9.916 -16.697 1.00 96.44 187 GLN A C 1
ATOM 1477 O O . GLN A 1 187 ? 4.791 -10.458 -17.106 1.00 96.44 187 GLN A O 1
ATOM 1482 N N . LEU A 1 188 ? 5.785 -8.775 -16.007 1.00 95.38 188 LEU A N 1
ATOM 1483 C CA . LEU A 1 188 ? 4.551 -8.097 -15.627 1.00 95.38 188 LEU A CA 1
ATOM 1484 C C . LEU A 1 188 ? 3.709 -7.714 -16.852 1.00 95.38 188 LEU A C 1
ATOM 1486 O O . LEU A 1 188 ? 2.499 -7.916 -16.854 1.00 95.38 188 LEU A O 1
ATOM 1490 N N . ARG A 1 189 ? 4.341 -7.232 -17.927 1.00 94.12 189 ARG A N 1
ATOM 1491 C CA . ARG A 1 189 ? 3.657 -6.948 -19.197 1.00 94.12 189 ARG A CA 1
ATOM 1492 C C . ARG A 1 189 ? 3.094 -8.207 -19.862 1.00 94.12 189 ARG A C 1
ATOM 1494 O O . ARG A 1 189 ? 2.039 -8.133 -20.482 1.00 94.12 189 ARG A O 1
ATOM 1501 N N . MET A 1 190 ? 3.790 -9.342 -19.770 1.00 93.75 190 MET A N 1
ATOM 1502 C CA . MET A 1 190 ? 3.281 -10.611 -20.306 1.00 93.75 190 MET A CA 1
ATOM 1503 C C . MET A 1 190 ? 2.092 -11.141 -19.502 1.00 93.75 190 MET A C 1
ATOM 1505 O O . MET A 1 190 ? 1.172 -11.704 -20.089 1.00 93.75 190 MET A O 1
ATOM 1509 N N . ASP A 1 191 ? 2.108 -10.940 -18.184 1.00 93.19 191 ASP A N 1
ATOM 1510 C CA . ASP A 1 191 ? 1.041 -11.381 -17.284 1.00 93.19 191 ASP A CA 1
ATOM 1511 C C . ASP A 1 191 ? -0.238 -10.536 -17.439 1.00 93.19 191 ASP A C 1
ATOM 1513 O O . ASP A 1 191 ? -1.334 -11.043 -17.207 1.00 93.19 191 ASP A O 1
ATOM 1517 N N . TYR A 1 192 ? -0.109 -9.276 -17.873 1.00 93.25 192 TYR A N 1
ATOM 1518 C CA . TYR A 1 192 ? -1.219 -8.341 -18.102 1.00 93.25 192 TYR A CA 1
ATOM 1519 C C . TYR A 1 192 ? -1.153 -7.732 -19.517 1.00 93.25 192 TYR A C 1
ATOM 1521 O O . TYR A 1 192 ? -0.825 -6.554 -19.679 1.00 93.25 192 TYR A O 1
ATOM 1529 N N . PRO A 1 193 ? -1.450 -8.518 -20.572 1.00 87.75 193 PRO A N 1
ATOM 1530 C CA . PRO A 1 193 ? -1.344 -8.062 -21.962 1.00 87.75 193 PRO A CA 1
ATOM 1531 C C . PRO A 1 193 ? -2.448 -7.069 -22.369 1.00 87.75 193 PRO A C 1
ATOM 1533 O O . PRO A 1 193 ? -2.322 -6.379 -23.383 1.00 87.75 193 PRO A O 1
ATOM 1536 N N . SER A 1 194 ? -3.536 -7.018 -21.601 1.00 87.38 194 SER A N 1
ATOM 1537 C CA . SER A 1 194 ? -4.727 -6.200 -21.827 1.00 87.38 194 SER A CA 1
ATOM 1538 C C . SER A 1 194 ? -5.342 -5.775 -20.495 1.00 87.38 194 SER A C 1
ATOM 1540 O O . SER A 1 194 ? -5.043 -6.374 -19.466 1.00 87.38 194 SER A O 1
ATOM 1542 N N . ASP A 1 195 ? -6.278 -4.829 -20.545 1.00 88.50 195 ASP A N 1
ATOM 1543 C CA . ASP A 1 195 ? -7.041 -4.369 -19.371 1.00 88.50 195 ASP A CA 1
ATOM 1544 C C . ASP A 1 195 ? -8.054 -5.421 -18.864 1.00 88.50 195 ASP A C 1
ATOM 1546 O O . ASP A 1 195 ? -8.702 -5.262 -17.828 1.00 88.50 195 ASP A O 1
ATOM 1550 N N . GLU A 1 196 ? -8.205 -6.531 -19.593 1.00 81.12 196 GLU A N 1
ATOM 1551 C CA . GLU A 1 196 ? -8.974 -7.685 -19.135 1.00 81.12 196 GLU A CA 1
ATOM 1552 C C . GLU A 1 196 ? -8.349 -8.296 -17.867 1.00 81.12 196 GLU A C 1
ATOM 1554 O O . GLU A 1 196 ? -7.130 -8.333 -17.706 1.00 81.12 196 GLU A O 1
ATOM 1559 N N . TYR A 1 197 ? -9.192 -8.812 -16.966 1.00 73.06 197 TYR A N 1
ATOM 1560 C CA . TYR A 1 197 ? -8.783 -9.439 -15.697 1.00 73.06 197 TYR A CA 1
ATOM 1561 C C . TYR A 1 197 ? -8.113 -8.496 -14.679 1.00 73.06 197 TYR A C 1
ATOM 1563 O O . TYR A 1 197 ? -7.374 -8.948 -13.808 1.00 73.06 197 TYR A O 1
ATOM 1571 N N . GLY A 1 198 ? -8.423 -7.196 -14.724 1.00 79.25 198 GLY A N 1
ATOM 1572 C CA . GLY A 1 198 ? -8.029 -6.237 -13.682 1.00 79.25 198 GLY A CA 1
ATOM 1573 C C . GLY A 1 198 ? -6.642 -5.618 -13.862 1.00 79.25 198 GLY A C 1
ATOM 1574 O O . GLY A 1 198 ? -6.119 -5.049 -12.905 1.00 79.25 198 GLY A O 1
ATOM 1575 N N . GLY A 1 199 ? -6.054 -5.739 -15.057 1.00 87.56 199 GLY A N 1
ATOM 1576 C CA . GLY A 1 199 ? -4.880 -4.969 -15.460 1.00 87.56 199 GLY A CA 1
ATOM 1577 C C . GLY A 1 199 ? -5.234 -3.555 -15.930 1.00 87.56 199 GLY A C 1
ATOM 1578 O O . GLY A 1 199 ? -6.394 -3.240 -16.182 1.00 87.56 199 GLY A O 1
ATOM 1579 N N . ASP A 1 200 ? -4.211 -2.717 -16.069 1.00 94.44 200 ASP A N 1
ATOM 1580 C CA . ASP A 1 200 ? -4.305 -1.379 -16.659 1.00 94.44 200 ASP A CA 1
ATOM 1581 C C . ASP A 1 200 ? -3.066 -1.137 -17.528 1.00 94.44 200 ASP A C 1
ATOM 1583 O O . ASP A 1 200 ? -1.952 -0.930 -17.033 1.00 94.44 200 ASP A O 1
ATOM 1587 N N . LYS A 1 201 ? -3.249 -1.219 -18.844 1.00 93.44 201 LYS A N 1
ATOM 1588 C CA . LYS A 1 201 ? -2.175 -1.092 -19.823 1.00 93.44 201 LYS A CA 1
ATOM 1589 C C . LYS A 1 201 ? -1.580 0.310 -19.835 1.00 93.44 201 LYS A C 1
ATOM 1591 O O . LYS A 1 201 ? -0.363 0.427 -19.967 1.00 93.44 201 LYS A O 1
ATOM 1596 N N . GLN A 1 202 ? -2.405 1.349 -19.701 1.00 94.38 202 GLN A N 1
ATOM 1597 C CA . GLN A 1 202 ? -1.908 2.724 -19.685 1.00 94.38 202 GLN A CA 1
ATOM 1598 C C . GLN A 1 202 ? -1.031 2.935 -18.454 1.00 94.38 202 GLN A C 1
ATOM 1600 O O . GLN A 1 202 ? 0.087 3.428 -18.570 1.00 94.38 202 GLN A O 1
ATOM 1605 N N . TYR A 1 203 ? -1.485 2.463 -17.295 1.00 95.75 203 TYR A N 1
ATOM 1606 C CA . TYR A 1 203 ? -0.702 2.539 -16.072 1.00 95.75 203 TYR A CA 1
ATOM 1607 C C . TYR A 1 203 ? 0.629 1.777 -16.176 1.00 95.75 203 TYR A C 1
ATOM 1609 O O . TYR A 1 203 ? 1.663 2.266 -15.723 1.00 95.75 203 TYR A O 1
ATOM 1617 N N . LEU A 1 204 ? 0.643 0.603 -16.820 1.00 96.38 204 LEU A N 1
ATOM 1618 C CA . LEU A 1 204 ? 1.887 -0.119 -17.102 1.00 96.38 204 LEU A CA 1
ATOM 1619 C C . LEU A 1 204 ? 2.829 0.675 -18.018 1.00 96.38 204 LEU A C 1
ATOM 1621 O O . LEU A 1 204 ? 4.033 0.709 -17.774 1.00 96.38 204 LEU A O 1
ATOM 1625 N N . GLU A 1 205 ? 2.316 1.304 -19.076 1.00 95.38 205 GLU A N 1
ATOM 1626 C CA . GLU A 1 205 ? 3.118 2.164 -19.957 1.00 95.38 205 GLU A CA 1
ATOM 1627 C C . GLU A 1 205 ? 3.725 3.348 -19.193 1.00 95.38 205 GLU A C 1
ATOM 1629 O O . GLU A 1 205 ? 4.930 3.598 -19.312 1.00 95.38 205 GLU A O 1
ATOM 1634 N N . ASP A 1 206 ? 2.929 3.991 -18.342 1.00 96.25 206 ASP A N 1
ATOM 1635 C CA . ASP A 1 206 ? 3.335 5.112 -17.500 1.00 96.25 206 ASP A CA 1
ATOM 1636 C C . ASP A 1 206 ? 4.475 4.717 -16.546 1.00 96.25 206 ASP A C 1
ATOM 1638 O O . ASP A 1 206 ? 5.525 5.363 -16.532 1.00 96.25 206 ASP A O 1
ATOM 1642 N N . ILE A 1 207 ? 4.339 3.623 -15.786 1.00 96.44 207 ILE A N 1
ATOM 1643 C CA . ILE A 1 207 ? 5.392 3.200 -14.845 1.00 96.44 207 ILE A CA 1
ATOM 1644 C C . ILE A 1 207 ? 6.625 2.642 -15.567 1.00 96.44 207 ILE A C 1
ATOM 1646 O O . ILE A 1 207 ? 7.747 2.856 -15.113 1.00 96.44 207 ILE A O 1
ATOM 1650 N N . PHE A 1 208 ? 6.476 1.967 -16.710 1.00 96.44 208 PHE A N 1
ATOM 1651 C CA . PHE A 1 208 ? 7.632 1.465 -17.462 1.00 96.44 208 PHE A CA 1
ATOM 1652 C C . PHE A 1 208 ? 8.435 2.583 -18.127 1.00 96.44 208 PHE A C 1
ATOM 1654 O O . PHE A 1 208 ? 9.635 2.413 -18.351 1.00 96.44 208 PHE A O 1
ATOM 1661 N N . SER A 1 209 ? 7.820 3.742 -18.382 1.00 95.62 209 SER A N 1
ATOM 1662 C CA . SER A 1 209 ? 8.537 4.927 -18.862 1.00 95.62 209 SER A CA 1
ATOM 1663 C C . SER A 1 209 ? 9.651 5.379 -17.909 1.00 95.62 209 SER A C 1
ATOM 1665 O O . SER A 1 209 ? 10.632 5.965 -18.362 1.00 95.62 209 SER A O 1
ATOM 1667 N N . LEU A 1 210 ? 9.553 5.057 -16.610 1.00 94.38 210 LEU A N 1
ATOM 1668 C CA . LEU A 1 210 ? 10.542 5.413 -15.586 1.00 94.38 210 LEU A CA 1
ATOM 1669 C C . LEU A 1 210 ? 11.945 4.876 -15.901 1.00 94.38 210 LEU A C 1
ATOM 1671 O O . LEU A 1 210 ? 12.932 5.519 -15.559 1.00 94.38 210 LEU A O 1
ATOM 1675 N N . VAL A 1 211 ? 12.038 3.736 -16.594 1.00 92.38 211 VAL A N 1
ATOM 1676 C CA . VAL A 1 211 ? 13.310 3.108 -17.000 1.00 92.38 211 VAL A CA 1
ATOM 1677 C C . VAL A 1 211 ? 14.078 3.967 -18.012 1.00 92.38 211 VAL A C 1
ATOM 1679 O O . VAL A 1 211 ? 15.294 3.848 -18.127 1.00 92.38 211 VAL A O 1
ATOM 1682 N N . ALA A 1 212 ? 13.392 4.846 -18.750 1.00 91.62 212 ALA A N 1
ATOM 1683 C CA . ALA A 1 212 ? 14.022 5.713 -19.745 1.00 91.62 212 ALA A CA 1
ATOM 1684 C C . ALA A 1 212 ? 14.777 6.906 -19.128 1.00 91.62 212 ALA A C 1
ATOM 1686 O O . ALA A 1 212 ? 15.458 7.633 -19.853 1.00 91.62 212 ALA A O 1
ATOM 1687 N N . TYR A 1 213 ? 14.650 7.122 -17.817 1.00 89.81 213 TYR A N 1
ATOM 1688 C CA . TYR A 1 213 ? 15.248 8.251 -17.115 1.00 89.81 213 TYR A CA 1
ATOM 1689 C C . TYR A 1 213 ? 16.440 7.793 -16.266 1.00 89.81 213 TYR A C 1
ATOM 1691 O O . TYR A 1 213 ? 16.317 6.803 -15.546 1.00 89.81 213 TYR A O 1
ATOM 1699 N N . PRO A 1 214 ? 17.571 8.530 -16.280 1.00 84.19 214 PRO A N 1
ATOM 1700 C CA . PRO A 1 214 ? 18.688 8.267 -15.370 1.00 84.19 214 PRO A CA 1
ATOM 1701 C C . PRO A 1 214 ? 18.271 8.334 -13.896 1.00 84.19 214 PRO A C 1
ATOM 1703 O O . PRO A 1 214 ? 18.688 7.503 -13.098 1.00 84.19 214 PRO A O 1
ATOM 1706 N N . ASP A 1 215 ? 17.406 9.296 -13.558 1.00 86.88 215 ASP A N 1
ATOM 1707 C CA . ASP A 1 215 ? 16.682 9.328 -12.289 1.00 86.88 215 ASP A CA 1
ATOM 1708 C C . ASP A 1 215 ? 15.174 9.146 -12.541 1.00 86.88 215 ASP A C 1
ATOM 1710 O O . ASP A 1 215 ? 14.519 10.083 -13.012 1.00 86.88 215 ASP A O 1
ATOM 1714 N N . PRO A 1 216 ? 14.596 7.981 -12.203 1.00 90.94 216 PRO A N 1
ATOM 1715 C CA . PRO A 1 216 ? 13.159 7.717 -12.237 1.00 90.94 216 PRO A CA 1
ATOM 1716 C C . PRO A 1 216 ? 12.275 8.813 -11.623 1.00 90.94 216 PRO A C 1
ATOM 1718 O O . PRO A 1 216 ? 11.183 9.068 -12.131 1.00 90.94 216 PRO A O 1
ATOM 1721 N N . ARG A 1 217 ? 12.732 9.510 -10.571 1.00 90.69 217 ARG A N 1
ATOM 1722 C CA . ARG A 1 217 ? 11.950 10.577 -9.914 1.00 90.69 217 ARG A CA 1
ATOM 1723 C C . ARG A 1 217 ? 11.808 11.833 -10.777 1.00 90.69 217 ARG A C 1
ATOM 1725 O O . ARG A 1 217 ? 10.867 12.596 -10.587 1.00 90.69 217 ARG A O 1
ATOM 1732 N N . SER A 1 218 ? 12.705 12.026 -11.744 1.00 90.50 218 SER A N 1
ATOM 1733 C CA . SER A 1 218 ? 12.654 13.140 -12.701 1.00 90.50 218 SER A CA 1
ATOM 1734 C C . SER A 1 218 ? 11.658 12.927 -13.849 1.00 90.50 218 SER A C 1
ATOM 1736 O O . SER A 1 218 ? 11.392 13.855 -14.615 1.00 90.50 218 SER A O 1
ATOM 1738 N N . SER A 1 219 ? 11.097 11.719 -13.980 1.00 93.75 219 SER A N 1
ATOM 1739 C CA . SER A 1 219 ? 10.073 11.418 -14.980 1.00 93.75 219 SER A CA 1
ATOM 1740 C C . SER A 1 219 ? 8.781 12.195 -14.718 1.00 93.75 219 SER A C 1
ATOM 1742 O O . SER A 1 219 ? 8.423 12.479 -13.575 1.00 93.75 219 SER A O 1
ATOM 1744 N N . VAL A 1 220 ? 8.000 12.440 -15.774 1.00 94.56 220 VAL A N 1
ATOM 1745 C CA . VAL A 1 220 ? 6.622 12.956 -15.654 1.00 94.56 220 VAL A CA 1
ATOM 1746 C C . VAL A 1 220 ? 5.731 12.023 -14.815 1.00 94.56 220 VAL A C 1
ATOM 1748 O O . VAL A 1 220 ? 4.798 12.470 -14.148 1.00 94.56 220 VAL A O 1
ATOM 1751 N N . HIS A 1 221 ? 6.077 10.734 -14.776 1.00 95.50 221 HIS A N 1
ATOM 1752 C CA . HIS A 1 221 ? 5.418 9.702 -13.977 1.00 95.50 221 HIS A CA 1
ATOM 1753 C C . HIS A 1 221 ? 6.123 9.431 -12.635 1.00 95.50 221 HIS A C 1
ATOM 1755 O O . HIS A 1 221 ? 5.767 8.489 -11.928 1.00 95.50 221 HIS A O 1
ATOM 1761 N N . GLY A 1 222 ? 7.103 10.259 -12.248 1.00 92.69 222 GLY A N 1
ATOM 1762 C CA . GLY A 1 222 ? 7.876 10.095 -11.011 1.00 92.69 222 GLY A CA 1
ATOM 1763 C C . GLY A 1 222 ? 7.015 10.105 -9.744 1.00 92.69 222 GLY A C 1
ATOM 1764 O O . GLY A 1 222 ? 7.345 9.429 -8.775 1.00 92.69 222 GLY A O 1
ATOM 1765 N N . HIS A 1 223 ? 5.858 10.771 -9.783 1.00 94.31 223 HIS A N 1
ATOM 1766 C CA . HIS A 1 223 ? 4.870 10.796 -8.700 1.00 94.31 223 HIS A CA 1
ATOM 1767 C C . HIS A 1 223 ? 4.345 9.400 -8.304 1.00 94.31 223 HIS A C 1
ATOM 1769 O O . HIS A 1 223 ? 3.887 9.204 -7.182 1.00 94.31 223 HIS A O 1
ATOM 1775 N N . HIS A 1 224 ? 4.431 8.390 -9.178 1.00 94.94 224 HIS A N 1
ATOM 1776 C CA . HIS A 1 224 ? 4.069 7.016 -8.810 1.00 94.94 224 HIS A CA 1
ATOM 1777 C C . HIS A 1 224 ? 5.045 6.380 -7.812 1.00 94.94 224 HIS A C 1
ATOM 1779 O O . HIS A 1 224 ? 4.684 5.415 -7.138 1.00 94.94 224 HIS A O 1
ATOM 1785 N N . LEU A 1 225 ? 6.267 6.900 -7.682 1.00 93.81 225 LEU A N 1
ATOM 1786 C CA . LEU A 1 225 ? 7.268 6.378 -6.749 1.00 93.81 225 LEU A CA 1
ATOM 1787 C C . LEU A 1 225 ? 6.987 6.783 -5.295 1.00 93.81 225 LEU A C 1
ATOM 1789 O O . LEU A 1 225 ? 7.504 6.136 -4.382 1.00 93.81 225 LEU A O 1
ATOM 1793 N N . ASP A 1 226 ? 6.123 7.777 -5.077 1.00 93.12 226 ASP A N 1
ATOM 1794 C CA . ASP A 1 226 ? 5.791 8.316 -3.761 1.00 93.12 226 ASP A CA 1
ATOM 1795 C C . ASP A 1 226 ? 5.283 7.245 -2.784 1.00 93.12 226 ASP A C 1
ATOM 1797 O O . ASP A 1 226 ? 4.567 6.302 -3.140 1.00 93.12 226 ASP A O 1
ATOM 1801 N N . ALA A 1 227 ? 5.614 7.430 -1.503 1.00 90.50 227 ALA A N 1
ATOM 1802 C CA . ALA A 1 227 ? 5.193 6.532 -0.428 1.00 90.50 227 ALA A CA 1
ATOM 1803 C C . ALA A 1 227 ? 3.662 6.484 -0.248 1.00 90.50 227 ALA A C 1
ATOM 1805 O O . ALA A 1 227 ? 3.137 5.493 0.258 1.00 90.50 227 ALA A O 1
ATOM 1806 N N . SER A 1 228 ? 2.934 7.508 -0.709 1.00 92.88 228 SER A N 1
ATOM 1807 C CA . SER A 1 228 ? 1.463 7.536 -0.728 1.00 92.88 228 SER A CA 1
ATOM 1808 C C . SER A 1 228 ? 0.867 6.369 -1.523 1.00 92.88 228 SER A C 1
ATOM 1810 O O . SER A 1 228 ? -0.173 5.832 -1.144 1.00 92.88 228 SER A O 1
ATOM 1812 N N . GLY A 1 229 ? 1.564 5.904 -2.567 1.00 92.81 229 GLY A N 1
ATOM 1813 C CA . GLY A 1 229 ? 1.161 4.730 -3.336 1.00 92.81 229 GLY A CA 1
ATOM 1814 C C . GLY A 1 229 ? 1.159 3.441 -2.508 1.00 92.81 229 GLY A C 1
ATOM 1815 O O . GLY A 1 229 ? 0.344 2.559 -2.763 1.00 92.81 229 GLY A O 1
ATOM 1816 N N . ARG A 1 230 ? 2.019 3.328 -1.485 1.00 95.25 230 ARG A N 1
ATOM 1817 C CA . ARG A 1 230 ? 2.019 2.171 -0.570 1.00 95.25 230 ARG A CA 1
ATOM 1818 C C . ARG A 1 230 ? 0.774 2.161 0.307 1.00 95.25 230 ARG A C 1
ATOM 1820 O O . ARG A 1 230 ? 0.183 1.104 0.491 1.00 95.25 230 ARG A O 1
ATOM 1827 N N . VAL A 1 231 ? 0.375 3.331 0.809 1.00 94.38 231 VAL A N 1
ATOM 1828 C CA . VAL A 1 231 ? -0.810 3.489 1.666 1.00 94.38 231 VAL A CA 1
ATOM 1829 C C . VAL A 1 231 ? -2.065 3.064 0.910 1.00 94.38 231 VAL A C 1
ATOM 1831 O O . VAL A 1 231 ? -2.775 2.182 1.373 1.00 94.38 231 VAL A O 1
ATOM 1834 N N . SER A 1 232 ? -2.263 3.574 -0.309 1.00 94.62 232 SER A N 1
ATOM 1835 C CA . SER A 1 232 ? -3.426 3.212 -1.130 1.00 94.62 232 SER A CA 1
ATOM 1836 C C . SER A 1 232 ? -3.526 1.704 -1.392 1.00 94.62 232 SER A C 1
ATOM 1838 O O . SER A 1 232 ? -4.603 1.133 -1.253 1.00 94.62 232 SER A O 1
ATOM 1840 N N . VAL A 1 233 ? -2.418 1.038 -1.735 1.00 95.38 233 VAL A N 1
ATOM 1841 C CA . VAL A 1 233 ? -2.431 -0.415 -1.983 1.00 95.38 233 VAL A CA 1
ATOM 1842 C C . VAL A 1 233 ? -2.646 -1.208 -0.690 1.00 95.38 233 VAL A C 1
ATOM 1844 O O . VAL A 1 233 ? -3.298 -2.252 -0.709 1.00 95.38 233 VAL A O 1
ATOM 1847 N N . ALA A 1 234 ? -2.113 -0.725 0.435 1.00 94.38 234 ALA A N 1
ATOM 1848 C CA . ALA A 1 234 ? -2.315 -1.348 1.735 1.00 94.38 234 ALA A CA 1
ATOM 1849 C C . ALA A 1 234 ? -3.772 -1.235 2.208 1.00 94.38 234 ALA A C 1
ATOM 1851 O O . ALA A 1 234 ? -4.293 -2.202 2.759 1.00 94.38 234 ALA A O 1
ATOM 1852 N N . ASP A 1 235 ? -4.417 -0.090 1.983 1.00 92.44 235 ASP A N 1
ATOM 1853 C CA . ASP A 1 235 ? -5.822 0.146 2.329 1.00 92.44 235 ASP A CA 1
ATOM 1854 C C . ASP A 1 235 ? -6.750 -0.713 1.460 1.00 92.44 235 ASP A C 1
ATOM 1856 O O . ASP A 1 235 ? -7.612 -1.405 1.997 1.00 92.44 235 ASP A O 1
ATOM 1860 N N . ASP A 1 236 ? -6.517 -0.756 0.142 1.00 93.75 236 ASP A N 1
ATOM 1861 C CA . ASP A 1 236 ? -7.284 -1.595 -0.790 1.00 93.75 236 ASP A CA 1
ATOM 1862 C C . ASP A 1 236 ? -7.219 -3.078 -0.399 1.00 93.75 236 ASP A C 1
ATOM 1864 O O . ASP A 1 236 ? -8.239 -3.767 -0.346 1.00 93.75 236 ASP A O 1
ATOM 1868 N N . LEU A 1 237 ? -6.013 -3.586 -0.108 1.00 94.19 237 LEU A N 1
ATOM 1869 C CA . LEU A 1 237 ? -5.844 -4.978 0.297 1.00 94.19 237 LEU A CA 1
ATOM 1870 C C . LEU A 1 237 ? -6.494 -5.249 1.654 1.00 94.19 237 LEU A C 1
ATOM 1872 O O . LEU A 1 237 ? -7.121 -6.289 1.828 1.00 94.19 237 LEU A O 1
ATOM 1876 N N . ASN A 1 238 ? -6.353 -4.331 2.608 1.00 91.50 238 ASN A N 1
ATOM 1877 C CA . ASN A 1 238 ? -6.961 -4.470 3.924 1.00 91.50 238 ASN A CA 1
ATOM 1878 C C . ASN A 1 238 ? -8.495 -4.504 3.832 1.00 91.50 238 ASN A C 1
ATOM 1880 O O . ASN A 1 238 ? -9.116 -5.384 4.423 1.00 91.50 238 ASN A O 1
ATOM 1884 N N . ALA A 1 239 ? -9.089 -3.625 3.021 1.00 90.25 239 ALA A N 1
ATOM 1885 C CA . ALA A 1 239 ? -10.525 -3.603 2.759 1.00 90.25 239 ALA A CA 1
ATOM 1886 C C . ALA A 1 239 ? -11.034 -4.886 2.086 1.00 90.25 239 ALA A C 1
ATOM 1888 O O . ALA A 1 239 ? -12.171 -5.269 2.317 1.00 90.25 239 ALA A O 1
ATOM 1889 N N . ALA A 1 240 ? -10.209 -5.558 1.279 1.00 91.44 240 ALA A N 1
ATOM 1890 C CA . ALA A 1 240 ? -10.575 -6.821 0.637 1.00 91.44 240 ALA A CA 1
ATOM 1891 C C . ALA A 1 240 ? -10.400 -8.063 1.529 1.00 91.44 240 ALA A C 1
ATOM 1893 O O . ALA A 1 240 ? -10.881 -9.139 1.172 1.00 91.44 240 ALA A O 1
ATOM 1894 N N . ILE A 1 241 ? -9.667 -7.948 2.641 1.00 89.25 241 ILE A N 1
ATOM 1895 C CA . ILE A 1 241 ? -9.549 -9.021 3.640 1.00 89.25 241 ILE A CA 1
ATOM 1896 C C . ILE A 1 241 ? -10.735 -8.993 4.621 1.00 89.25 241 ILE A C 1
ATOM 1898 O O . ILE A 1 241 ? -11.095 -10.045 5.152 1.00 89.25 241 ILE A O 1
ATOM 1902 N N . LEU A 1 242 ? -11.296 -7.807 4.876 1.00 84.00 242 LEU A N 1
ATOM 1903 C CA . LEU A 1 242 ? -12.458 -7.572 5.741 1.00 84.00 242 LEU A CA 1
ATOM 1904 C C . LEU A 1 242 ? -13.777 -7.938 5.044 1.00 84.00 242 LEU A C 1
ATOM 1906 O O . LEU A 1 242 ? -14.672 -8.440 5.758 1.00 84.00 242 LEU A O 1
#

Secondary structure (DSSP, 8-state):
-HHHHHHHHHHH---TTSSTT--HHHHHHHHHHHHHHHTT-HHHHHHHHHHHHHHHHHSS-TT---S----TTHHHHHHHHHHHHHHHHHT-HHHHHHHHHHH-TTHHHH-HHHHHHHHHHHHHHHHHHHHHHHHHHHHHHTTTT---------------TTHHHHHHHHHHHHHHHHHHHHHHHHHHHHH-SSSGGG--HHHHHHHHGGGGSSSGGGSTTGGGGSTHHHHHHHHHHHHHH-